Protein AF-A0A356KL05-F1 (afdb_monomer_lite)

Structure (mmCIF, N/CA/C/O backbone):
data_AF-A0A356KL05-F1
#
_entry.id   AF-A0A356KL05-F1
#
loop_
_atom_site.group_PDB
_atom_site.id
_atom_site.type_symbol
_atom_site.label_atom_id
_atom_site.label_alt_id
_atom_site.label_comp_id
_atom_site.label_asym_id
_atom_site.label_entity_id
_atom_site.label_seq_id
_atom_site.pdbx_PDB_ins_code
_atom_site.Cartn_x
_atom_site.Cartn_y
_atom_site.Cartn_z
_atom_site.occupancy
_atom_site.B_iso_or_equiv
_atom_site.auth_seq_id
_atom_site.auth_comp_id
_atom_site.auth_asym_id
_atom_site.auth_atom_id
_atom_site.pdbx_PDB_model_num
ATOM 1 N N . MET A 1 1 ? -22.036 -10.180 14.453 1.00 82.69 1 MET A N 1
ATOM 2 C CA . MET A 1 1 ? -21.126 -9.177 15.052 1.00 82.69 1 MET A CA 1
ATOM 3 C C . MET A 1 1 ? -20.437 -9.805 16.244 1.00 82.69 1 MET A C 1
ATOM 5 O O . MET A 1 1 ? -21.040 -10.684 16.844 1.00 82.69 1 MET A O 1
ATOM 9 N N . LYS A 1 2 ? -19.201 -9.397 16.552 1.00 92.25 2 LYS A N 1
ATOM 10 C CA . LYS A 1 2 ? -18.546 -9.792 17.805 1.00 92.25 2 LYS A CA 1
ATOM 11 C C . LYS A 1 2 ? -19.096 -8.950 18.954 1.00 92.25 2 LYS A C 1
ATOM 13 O O . LYS A 1 2 ? -19.312 -7.757 18.766 1.00 92.25 2 LYS A O 1
ATOM 18 N N . THR A 1 3 ? -19.280 -9.571 20.105 1.00 97.69 3 THR A N 1
ATOM 19 C CA . THR A 1 3 ? -19.631 -8.925 21.373 1.00 97.69 3 THR A CA 1
ATOM 20 C C . THR A 1 3 ? -18.423 -8.220 21.989 1.00 97.69 3 THR A C 1
ATOM 22 O O . THR A 1 3 ? -17.271 -8.531 21.672 1.00 97.69 3 THR A O 1
ATOM 25 N N . PHE A 1 4 ? -18.660 -7.307 22.926 1.00 97.94 4 PHE A N 1
ATOM 26 C CA . PHE A 1 4 ? -17.621 -6.601 23.666 1.00 97.94 4 PHE A CA 1
ATOM 27 C C . PHE A 1 4 ? -16.680 -7.574 24.384 1.00 97.94 4 PHE A C 1
ATOM 29 O O . PHE A 1 4 ? -15.463 -7.423 24.314 1.00 97.94 4 PHE A O 1
ATOM 36 N N . ALA A 1 5 ? -17.223 -8.629 25.001 1.00 98.00 5 ALA A N 1
ATOM 37 C CA . ALA A 1 5 ? -16.426 -9.657 25.666 1.00 98.00 5 ALA A CA 1
ATOM 38 C C . ALA A 1 5 ? -15.497 -10.397 24.684 1.00 98.00 5 ALA A C 1
ATOM 40 O O . ALA A 1 5 ? -14.313 -10.580 24.971 1.00 98.00 5 ALA A O 1
ATOM 41 N N . GLU A 1 6 ? -15.996 -10.765 23.499 1.00 98.06 6 GLU A N 1
ATOM 42 C CA . GLU A 1 6 ? -15.180 -11.387 22.448 1.00 98.06 6 GLU A CA 1
ATOM 43 C C . GLU A 1 6 ? -14.108 -10.432 21.904 1.00 98.06 6 GLU A C 1
ATOM 45 O O . GLU A 1 6 ? -13.000 -10.865 21.577 1.00 98.06 6 GLU A O 1
ATOM 50 N N . LEU A 1 7 ? -14.412 -9.134 21.809 1.00 97.38 7 LEU A N 1
ATOM 51 C CA . LEU A 1 7 ? -13.459 -8.103 21.396 1.00 97.38 7 LEU A CA 1
ATOM 52 C C . LEU A 1 7 ? -12.356 -7.896 22.445 1.00 97.38 7 LEU A C 1
ATOM 54 O O . LEU A 1 7 ? -11.179 -7.860 22.079 1.00 97.38 7 LEU A O 1
ATOM 58 N N . CYS A 1 8 ? -12.703 -7.838 23.733 1.00 97.06 8 CYS A N 1
ATOM 59 C CA . CYS A 1 8 ? -11.745 -7.812 24.841 1.00 97.06 8 CYS A CA 1
ATOM 60 C C . CYS A 1 8 ? -10.828 -9.037 24.808 1.00 97.06 8 CYS A C 1
ATOM 62 O O . CYS A 1 8 ? -9.606 -8.889 24.825 1.00 97.06 8 CYS A O 1
ATOM 64 N N . ALA A 1 9 ? -11.403 -10.238 24.682 1.00 97.38 9 ALA A N 1
ATOM 65 C CA . ALA A 1 9 ? -10.641 -11.481 24.608 1.00 97.38 9 ALA A CA 1
ATOM 66 C C . ALA A 1 9 ? -9.687 -11.493 23.401 1.00 97.38 9 ALA A C 1
ATOM 68 O O . ALA A 1 9 ? -8.512 -11.827 23.540 1.00 97.38 9 ALA A O 1
ATOM 69 N N . ALA A 1 10 ? -10.155 -11.058 22.226 1.00 95.62 10 ALA A N 1
ATOM 70 C CA . ALA A 1 10 ? -9.316 -10.955 21.034 1.00 95.62 10 ALA A CA 1
ATOM 71 C C . ALA A 1 10 ? -8.178 -9.931 21.199 1.00 95.62 10 ALA A C 1
ATOM 73 O O . ALA A 1 10 ? -7.062 -10.191 20.759 1.00 95.62 10 ALA A O 1
ATOM 74 N N . SER A 1 11 ? -8.444 -8.789 21.843 1.00 94.81 11 SER A N 1
ATOM 75 C CA . SER A 1 11 ? -7.442 -7.757 22.147 1.00 94.81 11 SER A CA 1
ATOM 76 C C . SER A 1 11 ? -6.396 -8.235 23.162 1.00 94.81 11 SER A C 1
ATOM 78 O O . SER A 1 11 ? -5.214 -7.908 23.040 1.00 94.81 11 SER A O 1
ATOM 80 N N . ALA A 1 12 ? -6.811 -9.017 24.160 1.00 94.44 12 ALA A N 1
ATOM 81 C CA . ALA A 1 12 ? -5.924 -9.609 25.158 1.00 94.44 12 ALA A CA 1
ATOM 82 C C . ALA A 1 12 ? -5.058 -10.743 24.583 1.00 94.44 12 ALA A C 1
ATOM 84 O O . ALA A 1 12 ? -3.919 -10.911 25.002 1.00 94.44 12 ALA A O 1
ATOM 85 N N . ALA A 1 13 ? -5.567 -11.479 23.591 1.00 95.00 13 ALA A N 1
ATOM 86 C CA . ALA A 1 13 ? -4.866 -12.593 22.949 1.00 95.00 13 ALA A CA 1
ATOM 87 C C . ALA A 1 13 ? -3.830 -12.172 21.886 1.00 95.00 13 ALA A C 1
ATOM 89 O O . ALA A 1 13 ? -3.232 -13.031 21.232 1.00 95.00 13 ALA A O 1
ATOM 90 N N . LEU A 1 14 ? -3.625 -10.870 21.658 1.00 92.50 14 LEU A N 1
ATOM 91 C CA . LEU A 1 14 ? -2.629 -10.404 20.696 1.00 92.50 14 LEU A CA 1
ATOM 92 C C . LEU A 1 14 ? -1.210 -10.763 21.173 1.00 92.50 14 LEU A C 1
ATOM 94 O O . LEU A 1 14 ? -0.882 -10.534 22.333 1.00 92.50 14 LEU A O 1
ATOM 98 N N . PRO A 1 15 ? -0.334 -11.277 20.288 1.00 91.19 15 PRO A N 1
ATOM 99 C CA . PRO A 1 15 ? 0.968 -11.832 20.677 1.00 91.19 15 PRO A CA 1
ATOM 100 C C . PRO A 1 15 ? 2.034 -10.762 20.973 1.00 91.19 15 PRO A C 1
ATOM 102 O O . PRO A 1 15 ? 3.226 -11.052 20.972 1.00 91.19 15 PRO A O 1
ATOM 105 N N . TYR A 1 16 ? 1.623 -9.514 21.188 1.00 90.19 16 TYR A N 1
ATOM 106 C CA . TYR A 1 16 ? 2.505 -8.375 21.398 1.00 90.19 16 TYR A CA 1
ATOM 107 C C . TYR A 1 16 ? 1.929 -7.421 22.440 1.00 90.19 16 TYR A C 1
ATOM 109 O O . TYR A 1 16 ? 0.715 -7.258 22.570 1.00 90.19 16 TYR A O 1
ATOM 117 N N . ALA A 1 17 ? 2.826 -6.749 23.157 1.00 87.44 17 ALA A N 1
ATOM 118 C CA . ALA A 1 17 ? 2.455 -5.726 24.120 1.00 87.44 17 ALA A CA 1
ATOM 119 C C . ALA A 1 17 ? 2.016 -4.437 23.415 1.00 87.44 17 ALA A C 1
ATOM 121 O O . ALA A 1 17 ? 2.587 -4.029 22.400 1.00 87.44 17 ALA A O 1
ATOM 122 N N . PHE A 1 18 ? 1.017 -3.774 23.989 1.00 88.69 18 PHE A N 1
ATOM 123 C CA . PHE A 1 18 ? 0.611 -2.444 23.561 1.00 88.69 18 PHE A CA 1
ATOM 124 C C . PHE A 1 18 ? 1.507 -1.392 24.224 1.00 88.69 18 PHE A C 1
ATOM 126 O O . PHE A 1 18 ? 1.899 -1.566 25.376 1.00 88.69 18 PHE A O 1
ATOM 133 N N . PRO A 1 19 ? 1.821 -0.282 23.535 1.00 85.44 19 PRO A N 1
ATOM 134 C CA . PRO A 1 19 ? 2.651 0.780 24.105 1.00 85.44 19 PRO A CA 1
ATOM 135 C C . PRO A 1 19 ? 1.934 1.597 25.194 1.00 85.44 19 PRO A C 1
ATOM 137 O O . PRO A 1 19 ? 2.580 2.339 25.927 1.00 85.44 19 PRO A O 1
ATOM 140 N N . THR A 1 20 ? 0.606 1.502 25.278 1.00 88.75 20 THR A N 1
ATOM 141 C CA . THR A 1 20 ? -0.238 2.190 26.262 1.00 88.75 20 THR A CA 1
ATOM 142 C C . THR A 1 20 ? -1.508 1.383 26.509 1.00 88.75 20 THR A C 1
ATOM 144 O O . THR A 1 20 ? -1.962 0.638 25.636 1.00 88.75 20 THR A O 1
ATOM 147 N N . GLU A 1 21 ? -2.109 1.584 27.677 1.00 88.69 21 GLU A N 1
ATOM 148 C CA . GLU A 1 21 ? -3.403 1.010 28.032 1.00 88.69 21 GLU A CA 1
ATOM 149 C C . GLU A 1 21 ? -4.566 1.972 27.756 1.00 88.69 21 GLU A C 1
ATOM 151 O O . GLU A 1 21 ? -5.696 1.537 27.601 1.00 88.69 21 GLU A O 1
ATOM 156 N N . ALA A 1 22 ? -4.316 3.275 27.585 1.00 84.50 22 ALA A N 1
ATOM 157 C CA . ALA A 1 22 ? -5.357 4.311 27.624 1.00 84.50 22 ALA A CA 1
ATOM 158 C C . ALA A 1 22 ? -6.511 4.151 26.611 1.00 84.50 22 ALA A C 1
ATOM 160 O O . ALA A 1 22 ? -7.586 4.708 26.834 1.00 84.50 22 ALA A O 1
ATOM 161 N N . ASN A 1 23 ? -6.293 3.420 25.513 1.00 83.94 23 ASN A N 1
ATOM 162 C CA . ASN A 1 23 ? -7.297 3.148 24.480 1.00 83.94 23 ASN A CA 1
ATOM 163 C C . ASN A 1 23 ? -7.544 1.643 24.259 1.00 83.94 23 ASN A C 1
ATOM 165 O O . ASN A 1 23 ? -7.920 1.213 23.169 1.00 83.94 23 ASN A O 1
ATOM 169 N N . ARG A 1 24 ? -7.267 0.810 25.268 1.00 92.00 24 ARG A N 1
ATOM 170 C CA . ARG A 1 24 ? -7.594 -0.619 25.227 1.00 92.00 24 ARG A CA 1
ATOM 171 C C . ARG A 1 24 ? -9.103 -0.806 25.328 1.00 92.00 24 ARG A C 1
ATOM 173 O O . ARG A 1 24 ? -9.768 -0.125 26.106 1.00 92.00 24 ARG A O 1
ATOM 180 N N . ILE A 1 25 ? -9.620 -1.777 24.574 1.00 93.88 25 ILE A N 1
ATOM 181 C CA . ILE A 1 25 ? -11.058 -2.069 24.494 1.00 93.88 25 ILE A CA 1
ATOM 182 C C . ILE A 1 25 ? -11.653 -2.347 25.883 1.00 93.88 25 ILE A C 1
ATOM 184 O O . ILE A 1 25 ? -12.728 -1.847 26.197 1.00 93.88 25 ILE A O 1
ATOM 188 N N . GLU A 1 26 ? -10.928 -3.065 26.742 1.00 94.81 26 GLU A N 1
ATOM 189 C CA . GLU A 1 26 ? -11.378 -3.425 28.094 1.00 94.81 26 GLU A CA 1
ATOM 190 C C . GLU A 1 26 ? -11.676 -2.221 29.002 1.00 94.81 26 GLU A C 1
ATOM 192 O O . GLU A 1 26 ? -12.531 -2.313 29.880 1.00 94.81 26 GLU A O 1
ATOM 197 N N . HIS A 1 27 ? -11.057 -1.062 28.755 1.00 92.25 27 HIS A N 1
ATOM 198 C CA . HIS A 1 27 ? -11.315 0.166 29.516 1.00 92.25 27 HIS A CA 1
ATOM 199 C C . HIS A 1 27 ? -12.485 0.994 28.967 1.00 92.25 27 HIS A C 1
ATOM 201 O O . HIS A 1 27 ? -12.734 2.102 29.439 1.00 92.25 27 HIS A O 1
ATOM 207 N N . LEU A 1 28 ? -13.207 0.472 27.974 1.00 91.31 28 LEU A N 1
ATOM 208 C CA . LEU A 1 28 ? -14.374 1.106 27.361 1.00 91.31 28 LEU A CA 1
ATOM 209 C C . LEU A 1 28 ? -15.673 0.352 27.687 1.00 91.31 28 LEU A C 1
ATOM 211 O O . LEU A 1 28 ? -16.636 0.433 26.930 1.00 91.31 28 LEU A O 1
ATOM 215 N N . ALA A 1 29 ? -15.717 -0.363 28.816 1.00 94.00 29 ALA A N 1
ATOM 216 C CA . ALA A 1 29 ? -16.873 -1.166 29.229 1.00 94.00 29 ALA A CA 1
ATOM 217 C C . ALA A 1 29 ? -18.175 -0.351 29.338 1.00 94.00 29 ALA A C 1
ATOM 219 O O . ALA A 1 29 ? -19.234 -0.823 28.934 1.00 94.00 29 ALA A O 1
ATOM 220 N N . GLU A 1 30 ? -18.095 0.903 29.791 1.00 94.00 30 GLU A N 1
ATOM 221 C CA . GLU A 1 30 ? -19.244 1.824 29.849 1.00 94.00 30 GLU A CA 1
ATOM 222 C C . GLU A 1 30 ? -19.817 2.170 28.462 1.00 94.00 30 GLU A C 1
ATOM 224 O O . GLU A 1 30 ? -20.932 2.673 28.357 1.00 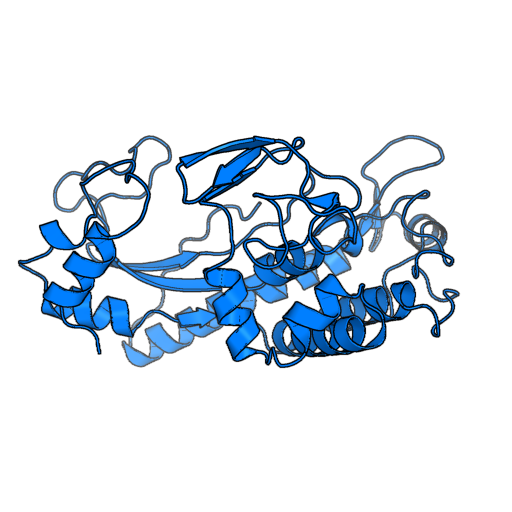94.00 30 GLU A O 1
ATOM 229 N N . ARG A 1 31 ? -19.064 1.891 27.391 1.00 93.62 31 ARG A N 1
ATOM 230 C CA . ARG A 1 31 ? -19.421 2.133 25.987 1.00 93.62 31 ARG A CA 1
ATOM 231 C C . ARG A 1 31 ? -19.444 0.841 25.169 1.00 93.62 31 ARG A C 1
ATOM 233 O O . ARG A 1 31 ? -19.211 0.870 23.964 1.00 93.62 31 ARG A O 1
ATOM 240 N N . ALA A 1 32 ? -19.705 -0.299 25.810 1.00 96.00 32 ALA A N 1
ATOM 241 C CA . ALA A 1 32 ? -19.623 -1.616 25.179 1.00 96.00 32 ALA A CA 1
ATOM 242 C C . ALA A 1 32 ? -20.406 -1.716 23.854 1.00 96.00 32 ALA A C 1
ATOM 244 O O . ALA A 1 32 ? -19.864 -2.198 22.862 1.00 96.00 32 ALA A O 1
ATOM 245 N N . SER A 1 33 ? -21.637 -1.197 23.805 1.00 96.56 33 SER A N 1
ATOM 246 C CA . SER A 1 33 ? -22.461 -1.210 22.588 1.00 96.56 33 SER A CA 1
ATOM 247 C C . SER A 1 33 ? -21.876 -0.354 21.459 1.00 96.56 33 SER A C 1
ATOM 249 O O . SER A 1 33 ? -21.866 -0.788 20.308 1.00 96.56 33 SER A O 1
ATOM 251 N N . GLU A 1 34 ? -21.341 0.832 21.768 1.00 96.12 34 GLU A N 1
ATOM 252 C CA . GLU A 1 34 ? -20.656 1.685 20.785 1.00 96.12 34 GLU A CA 1
ATOM 253 C C . GLU A 1 34 ? -19.394 0.998 20.253 1.00 96.12 34 GLU A C 1
ATOM 255 O O . GLU A 1 34 ? -19.141 1.017 19.053 1.00 96.12 34 GLU A O 1
ATOM 260 N N . VAL A 1 35 ? -18.631 0.322 21.117 1.00 96.31 35 VAL A N 1
ATOM 261 C CA . VAL A 1 35 ? -17.441 -0.442 20.714 1.00 96.31 35 VAL A CA 1
ATOM 262 C C . VAL A 1 35 ? -17.799 -1.586 19.764 1.00 96.31 35 VAL A C 1
ATOM 264 O O . VAL A 1 35 ? -17.109 -1.787 18.764 1.00 96.31 35 VAL A O 1
ATOM 267 N N . GLU A 1 36 ? -18.869 -2.330 20.044 1.00 97.31 36 GLU A N 1
ATOM 268 C CA . GLU A 1 36 ? -19.354 -3.396 19.161 1.00 97.31 36 GLU A CA 1
ATOM 269 C C . GLU A 1 36 ? -19.747 -2.842 17.785 1.00 97.31 36 GLU A C 1
ATOM 271 O O . GLU A 1 36 ? -19.335 -3.385 16.756 1.00 97.31 36 GLU A O 1
ATOM 276 N N . GLN A 1 37 ? -20.485 -1.728 17.757 1.00 95.94 37 GLN A N 1
ATOM 277 C CA . GLN A 1 37 ? -20.868 -1.035 16.524 1.00 95.94 37 GLN A CA 1
ATOM 278 C C . GLN A 1 37 ? -19.645 -0.517 15.760 1.00 95.94 37 GLN A C 1
ATOM 280 O O . GLN A 1 37 ? -19.534 -0.731 14.554 1.00 95.94 37 GLN A O 1
ATOM 285 N N . HIS A 1 38 ? -18.690 0.103 16.455 1.00 95.81 38 HIS A N 1
ATOM 286 C CA . HIS A 1 38 ? -17.444 0.583 15.867 1.00 95.81 38 HIS A CA 1
ATOM 287 C C . HIS A 1 38 ? -16.645 -0.554 15.230 1.00 95.81 38 HIS A C 1
ATOM 289 O O . HIS A 1 38 ? -16.205 -0.429 14.088 1.00 95.81 38 HIS A O 1
ATOM 295 N N . ALA A 1 39 ? -16.506 -1.683 15.929 1.00 96.12 39 ALA A N 1
ATOM 296 C CA . ALA A 1 39 ? -15.819 -2.860 15.412 1.00 96.12 39 ALA A CA 1
ATOM 297 C C . ALA A 1 39 ? -16.517 -3.445 14.172 1.00 96.12 39 ALA A C 1
ATOM 299 O O . ALA A 1 39 ? -15.845 -3.916 13.256 1.00 96.12 39 ALA A O 1
ATOM 300 N N . ALA A 1 40 ? -17.851 -3.403 14.124 1.00 96.00 40 ALA A N 1
ATOM 301 C CA . ALA A 1 40 ? -18.630 -3.827 12.962 1.00 96.00 40 ALA A CA 1
ATOM 302 C C . ALA A 1 40 ? -18.533 -2.855 11.777 1.00 96.00 40 ALA A C 1
ATOM 304 O O . ALA A 1 40 ? -18.634 -3.286 10.631 1.00 96.00 40 ALA A O 1
ATOM 305 N N . GLY A 1 41 ? -18.323 -1.566 12.053 1.00 95.38 41 GLY A N 1
ATOM 306 C CA . GLY A 1 41 ? -18.206 -0.500 11.058 1.00 95.38 41 GLY A CA 1
ATOM 307 C C . GLY A 1 41 ? -16.810 -0.329 10.449 1.00 95.38 41 GLY A C 1
ATOM 308 O O . GLY A 1 41 ? -16.616 0.587 9.646 1.00 95.38 41 GLY A O 1
ATOM 309 N N . VAL A 1 42 ? -15.838 -1.171 10.824 1.00 96.56 42 VAL A N 1
ATOM 310 C CA . VAL A 1 42 ? -14.497 -1.169 10.223 1.00 96.56 42 VAL A CA 1
ATOM 311 C C . VAL A 1 42 ? -14.583 -1.590 8.759 1.00 96.56 42 VAL A C 1
ATOM 313 O O . VAL A 1 42 ? -15.085 -2.669 8.446 1.00 96.56 42 VAL A O 1
ATOM 316 N N . ALA A 1 43 ? -14.035 -0.769 7.865 1.00 96.19 43 ALA A N 1
ATOM 317 C CA . ALA A 1 43 ? -14.122 -0.988 6.426 1.00 96.19 43 ALA A CA 1
ATOM 318 C C . ALA A 1 43 ? -12.752 -0.820 5.744 1.00 96.19 43 ALA A C 1
ATOM 320 O O . ALA A 1 43 ? -12.124 0.233 5.881 1.00 96.19 43 ALA A O 1
ATOM 321 N N . PRO A 1 44 ? -12.268 -1.824 4.989 1.00 97.44 44 PRO A N 1
ATOM 322 C CA . PRO A 1 44 ? -11.181 -1.624 4.040 1.00 97.44 44 PRO A CA 1
ATOM 323 C C . PRO A 1 44 ? -11.637 -0.692 2.912 1.00 97.44 44 PRO A C 1
ATOM 325 O O . PRO A 1 44 ? -12.713 -0.875 2.346 1.00 97.44 44 PRO A O 1
ATOM 328 N N . LEU A 1 45 ? -10.801 0.283 2.571 1.00 98.00 45 LEU A N 1
ATOM 329 C CA . LEU A 1 45 ? -11.037 1.255 1.511 1.00 98.00 45 LEU A CA 1
ATOM 330 C C . LEU A 1 45 ? -10.047 1.003 0.381 1.00 98.00 45 LEU A C 1
ATOM 332 O O . LEU A 1 45 ? -8.835 1.061 0.586 1.00 98.00 45 LEU A O 1
ATOM 336 N N . LEU A 1 46 ? -10.552 0.721 -0.814 1.00 97.94 46 LEU A N 1
ATOM 337 C CA . LEU A 1 46 ? -9.721 0.389 -1.963 1.00 97.94 46 LEU A CA 1
ATOM 338 C C . LEU A 1 46 ? -10.319 0.995 -3.229 1.00 97.94 46 LEU A C 1
ATOM 340 O O . LEU A 1 46 ? -11.502 0.820 -3.516 1.00 97.94 46 LEU A O 1
ATOM 344 N N . HIS A 1 47 ? -9.497 1.700 -4.001 1.00 98.50 47 HIS A N 1
ATOM 345 C CA . HIS A 1 47 ? -9.926 2.249 -5.281 1.00 98.50 47 HIS A CA 1
ATOM 346 C C . HIS A 1 47 ? -10.145 1.129 -6.312 1.00 98.50 47 HIS A C 1
ATOM 348 O O . HIS A 1 47 ? -9.360 0.183 -6.378 1.00 98.50 47 HIS A O 1
ATOM 354 N N . ALA A 1 48 ? -11.153 1.255 -7.180 1.00 98.19 48 ALA A N 1
ATOM 355 C CA . ALA A 1 48 ? -11.492 0.223 -8.169 1.00 98.19 48 ALA A CA 1
ATOM 356 C C . ALA A 1 48 ? -10.319 -0.131 -9.107 1.00 98.19 48 ALA A C 1
ATOM 358 O O . ALA A 1 48 ? -10.077 -1.297 -9.401 1.00 98.19 48 ALA A O 1
ATOM 359 N N . ARG A 1 49 ? -9.523 0.864 -9.525 1.00 98.56 49 ARG A N 1
ATOM 360 C CA . ARG A 1 49 ? -8.290 0.613 -10.301 1.00 98.56 49 ARG A CA 1
ATOM 361 C C . ARG A 1 49 ? -7.212 -0.124 -9.504 1.00 98.56 49 ARG A C 1
ATOM 363 O O . ARG A 1 49 ? -6.446 -0.869 -10.099 1.00 98.56 49 ARG A O 1
ATOM 370 N N . SER A 1 50 ? -7.148 0.079 -8.187 1.00 98.56 50 SER A N 1
ATOM 371 C CA . SER A 1 50 ? -6.230 -0.668 -7.321 1.00 98.56 50 SER A CA 1
ATOM 372 C C . SER A 1 50 ? -6.687 -2.118 -7.177 1.00 98.56 50 SER A C 1
ATOM 374 O O . SER A 1 50 ? -5.852 -3.010 -7.221 1.00 98.56 50 SER A O 1
ATOM 376 N N . ALA A 1 51 ? -7.998 -2.366 -7.073 1.00 98.56 51 ALA A N 1
ATOM 377 C CA . ALA A 1 51 ? -8.558 -3.718 -7.087 1.00 98.56 51 ALA A CA 1
ATOM 378 C C . ALA A 1 51 ? -8.197 -4.468 -8.381 1.00 98.56 51 ALA A C 1
ATOM 380 O O . ALA A 1 51 ? -7.593 -5.533 -8.308 1.00 98.56 51 ALA A O 1
ATOM 381 N N . ALA A 1 52 ? -8.446 -3.853 -9.542 1.00 98.62 52 ALA A N 1
ATOM 382 C CA . ALA A 1 52 ? -8.085 -4.432 -10.838 1.00 98.62 52 ALA A CA 1
ATOM 383 C C . ALA A 1 52 ? -6.570 -4.676 -10.978 1.00 98.62 52 ALA A C 1
ATOM 385 O O . ALA A 1 52 ? -6.148 -5.703 -11.501 1.00 98.62 52 ALA A O 1
ATOM 386 N N . LEU A 1 53 ? -5.738 -3.754 -10.474 1.00 98.75 53 LEU A N 1
ATOM 387 C CA . LEU A 1 53 ? -4.286 -3.937 -10.424 1.00 98.75 53 LEU A CA 1
ATOM 388 C C . LEU A 1 53 ? -3.892 -5.162 -9.592 1.00 98.75 53 LEU A C 1
ATOM 390 O O . LEU A 1 53 ? -3.036 -5.930 -10.015 1.00 98.75 53 LEU A O 1
ATOM 394 N N . ILE A 1 54 ? -4.479 -5.327 -8.406 1.00 98.69 54 ILE A N 1
ATOM 395 C CA . ILE A 1 54 ? -4.179 -6.455 -7.517 1.00 98.69 54 ILE A CA 1
ATOM 396 C C . ILE A 1 54 ? -4.536 -7.772 -8.204 1.00 98.69 54 ILE A C 1
ATOM 398 O O . ILE A 1 54 ? -3.711 -8.680 -8.218 1.00 98.69 54 ILE A O 1
ATOM 402 N N . GLU A 1 55 ? -5.725 -7.867 -8.797 1.00 98.56 55 GLU A N 1
ATOM 403 C CA . GLU A 1 55 ? -6.168 -9.062 -9.523 1.00 98.56 55 GLU A CA 1
ATOM 404 C C . GLU A 1 55 ? -5.206 -9.410 -10.663 1.00 98.56 55 GLU A C 1
ATOM 406 O O . GLU A 1 55 ? -4.710 -10.535 -10.726 1.00 98.56 55 GLU A O 1
ATOM 411 N N . GLU A 1 56 ? -4.840 -8.423 -11.483 1.00 98.19 56 GLU A N 1
ATOM 412 C CA . GLU A 1 56 ? -3.903 -8.623 -12.587 1.00 98.19 56 GLU A CA 1
ATOM 413 C C . GLU A 1 56 ? -2.501 -9.042 -12.103 1.00 98.19 56 GLU A C 1
ATOM 415 O O . GLU A 1 56 ? -1.865 -9.920 -12.692 1.00 98.19 56 GLU A O 1
ATOM 420 N N . VAL A 1 57 ? -1.999 -8.449 -11.014 1.00 98.12 57 VAL A N 1
ATOM 421 C CA . VAL A 1 57 ? -0.706 -8.849 -10.439 1.00 98.12 57 VAL A CA 1
ATOM 422 C C . VAL A 1 57 ? -0.772 -10.274 -9.897 1.00 98.12 57 VAL A C 1
ATOM 424 O O . VAL A 1 57 ? 0.172 -11.035 -10.102 1.00 98.12 57 VAL A O 1
ATOM 427 N N . LEU A 1 58 ? -1.865 -10.667 -9.241 1.00 98.19 58 LEU A N 1
ATOM 428 C CA . LEU A 1 58 ? -2.039 -12.032 -8.743 1.00 98.19 58 LEU A CA 1
ATOM 429 C C . LEU A 1 58 ? -2.055 -13.046 -9.888 1.00 98.19 58 LEU A C 1
ATOM 431 O O . LEU A 1 58 ? -1.361 -14.058 -9.805 1.00 98.19 58 LEU A O 1
ATOM 435 N N . GLU A 1 59 ? -2.772 -12.765 -10.974 1.00 97.69 59 GLU A N 1
ATOM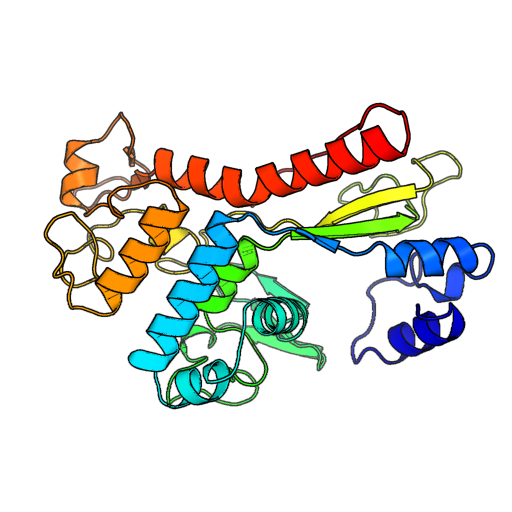 436 C CA . GLU A 1 59 ? -2.762 -13.594 -12.186 1.00 97.69 59 GLU A CA 1
ATOM 437 C C . GLU A 1 59 ? -1.356 -13.719 -12.776 1.00 97.69 59 GLU A C 1
ATOM 439 O O . GLU A 1 59 ? -0.853 -14.830 -12.961 1.00 97.69 59 GLU A O 1
ATOM 444 N N . LEU A 1 60 ? -0.664 -12.592 -12.969 1.00 97.69 60 LEU A N 1
ATOM 445 C CA . LEU A 1 60 ? 0.708 -12.591 -13.470 1.00 97.69 60 LEU A CA 1
ATOM 446 C C . LEU A 1 60 ? 1.641 -13.417 -12.574 1.00 97.69 60 LEU A C 1
ATOM 448 O O . LEU A 1 60 ? 2.501 -14.149 -13.070 1.00 97.69 60 LEU A O 1
ATOM 452 N N . LYS A 1 61 ? 1.486 -13.321 -11.251 1.00 97.31 61 LYS A N 1
ATOM 453 C CA . LYS A 1 61 ? 2.294 -14.076 -10.287 1.00 97.31 61 LYS A CA 1
ATOM 454 C C . LYS A 1 61 ? 1.960 -15.566 -10.255 1.00 97.31 61 LYS A C 1
ATOM 456 O O . LYS A 1 61 ? 2.875 -16.366 -10.072 1.00 97.31 61 LYS A O 1
ATOM 461 N N . ARG A 1 62 ? 0.709 -15.965 -10.497 1.00 97.50 62 ARG A N 1
ATOM 462 C CA . ARG A 1 62 ? 0.345 -17.381 -10.694 1.00 97.50 62 ARG A CA 1
ATOM 463 C C . ARG A 1 62 ? 0.986 -17.970 -11.948 1.00 97.50 62 ARG A C 1
ATOM 465 O O . ARG A 1 62 ? 1.383 -19.129 -11.941 1.00 97.50 62 ARG A O 1
ATOM 472 N N . GLU A 1 63 ? 1.102 -17.181 -13.010 1.00 97.06 63 GLU A N 1
ATOM 473 C CA . GLU A 1 63 ? 1.690 -17.628 -14.276 1.00 97.06 63 GLU A CA 1
ATOM 474 C C . GLU A 1 63 ? 3.221 -17.651 -14.241 1.00 97.06 63 GLU A C 1
ATOM 476 O O . GLU A 1 63 ? 3.852 -18.605 -14.694 1.00 97.06 63 GLU A O 1
ATOM 481 N N . THR A 1 64 ? 3.829 -16.585 -13.718 1.00 96.38 64 THR A N 1
ATOM 482 C CA . THR A 1 64 ? 5.255 -16.287 -13.933 1.00 96.38 64 THR A CA 1
ATOM 483 C C . THR A 1 64 ? 6.075 -16.198 -12.651 1.00 96.38 64 THR A C 1
ATOM 485 O O . THR A 1 64 ? 7.300 -16.123 -12.719 1.00 96.38 64 THR A O 1
ATOM 488 N N . GLY A 1 65 ? 5.423 -16.221 -11.486 1.00 95.94 65 GLY A N 1
ATOM 489 C CA . GLY A 1 65 ? 6.090 -16.116 -10.194 1.00 95.94 65 GLY A CA 1
ATOM 490 C C . GLY A 1 65 ? 6.961 -17.324 -9.854 1.00 95.94 65 GLY A C 1
ATOM 491 O O . GLY A 1 65 ? 6.973 -18.358 -10.538 1.00 95.94 65 GLY A O 1
ATOM 492 N N . THR A 1 66 ? 7.687 -17.215 -8.751 1.00 97.12 66 THR A N 1
ATOM 493 C CA . THR A 1 66 ? 8.449 -18.337 -8.188 1.00 97.12 66 THR A CA 1
ATOM 494 C C . THR A 1 66 ? 7.506 -19.468 -7.739 1.00 97.12 66 THR A C 1
ATOM 496 O O . THR A 1 66 ? 6.300 -19.252 -7.584 1.00 97.12 66 THR A O 1
ATOM 499 N N . PRO A 1 67 ? 8.010 -20.693 -7.495 1.00 97.38 67 PRO A N 1
ATOM 500 C CA . PRO A 1 67 ? 7.193 -21.751 -6.898 1.00 97.38 67 PRO A CA 1
ATOM 501 C C . PRO A 1 67 ? 6.557 -21.346 -5.556 1.00 97.38 67 PRO A C 1
ATOM 503 O O . PRO A 1 67 ? 5.428 -21.742 -5.273 1.00 97.38 67 PRO A O 1
ATOM 506 N N . VAL A 1 68 ? 7.251 -20.520 -4.763 1.00 97.19 68 VAL A N 1
ATOM 507 C CA . VAL A 1 68 ? 6.755 -19.979 -3.487 1.00 97.19 68 VAL A CA 1
ATOM 508 C C . VAL A 1 68 ? 5.573 -19.038 -3.722 1.00 97.19 68 VAL A C 1
ATOM 510 O O . VAL A 1 68 ? 4.509 -19.222 -3.131 1.00 97.19 68 VAL A O 1
ATOM 513 N N . GLU A 1 69 ? 5.734 -18.061 -4.619 1.00 97.56 69 GLU A N 1
ATOM 514 C CA . GLU A 1 69 ? 4.673 -17.117 -4.987 1.00 97.56 69 GLU A CA 1
ATOM 515 C C . GLU A 1 69 ? 3.445 -17.855 -5.523 1.00 97.56 69 GLU A C 1
ATOM 517 O O . GLU A 1 69 ? 2.335 -17.652 -5.033 1.00 97.56 69 GLU A O 1
ATOM 522 N N . ARG A 1 70 ? 3.639 -18.779 -6.470 1.00 97.75 70 ARG A N 1
ATOM 523 C CA . ARG A 1 70 ? 2.548 -19.583 -7.036 1.00 97.75 70 ARG A CA 1
ATOM 524 C C . ARG A 1 70 ? 1.800 -20.379 -5.973 1.00 97.75 70 ARG A C 1
ATOM 526 O O . ARG A 1 70 ? 0.575 -20.420 -6.016 1.00 97.75 70 ARG A O 1
ATOM 533 N N . GLY A 1 71 ? 2.513 -20.963 -5.009 1.00 96.19 71 GLY A N 1
ATOM 534 C CA . GLY A 1 71 ? 1.902 -21.695 -3.900 1.00 96.19 71 GLY A CA 1
ATOM 535 C C . GLY A 1 71 ? 1.008 -20.818 -3.019 1.00 96.19 71 GLY A C 1
ATOM 536 O O . GLY A 1 71 ? -0.084 -21.237 -2.647 1.00 96.19 71 GLY A O 1
ATOM 537 N N . VAL A 1 72 ? 1.435 -19.587 -2.716 1.00 96.00 72 VAL A N 1
ATOM 538 C CA . VAL A 1 72 ? 0.646 -18.644 -1.902 1.00 96.00 72 VAL A CA 1
ATOM 539 C C . VAL A 1 72 ? -0.524 -18.049 -2.691 1.00 96.00 72 VAL A C 1
ATOM 541 O O . VAL A 1 72 ? -1.595 -17.829 -2.124 1.00 96.00 72 VAL A O 1
ATOM 544 N N . TYR A 1 73 ? -0.341 -17.780 -3.985 1.00 96.94 73 TYR A N 1
ATOM 545 C CA . TYR A 1 73 ? -1.318 -17.050 -4.794 1.00 96.94 73 TYR A CA 1
ATOM 546 C C . TYR A 1 73 ? -2.331 -17.928 -5.529 1.00 96.94 73 TYR A C 1
ATOM 548 O O . TYR A 1 73 ? -3.322 -17.378 -6.010 1.00 96.94 73 TYR A O 1
ATOM 556 N N . ALA A 1 74 ? -2.123 -19.249 -5.604 1.00 95.38 74 ALA A N 1
ATOM 557 C CA . ALA A 1 74 ? -2.949 -20.190 -6.371 1.00 95.38 74 ALA A CA 1
ATOM 558 C C . ALA A 1 74 ? -4.458 -19.913 -6.249 1.00 95.38 74 ALA A C 1
ATOM 560 O O . ALA A 1 74 ? -5.104 -19.631 -7.252 1.00 95.38 74 ALA A O 1
ATOM 561 N N . GLU A 1 75 ? -4.969 -19.838 -5.019 1.00 91.44 75 GLU A N 1
ATOM 562 C CA . GLU A 1 75 ? -6.400 -19.652 -4.723 1.00 91.44 75 GLU A CA 1
ATOM 563 C C . GLU A 1 75 ? -6.723 -18.269 -4.125 1.00 91.44 75 GLU A C 1
ATOM 565 O O . GLU A 1 75 ? -7.797 -18.048 -3.566 1.00 91.44 75 GLU A O 1
ATOM 570 N N . LEU A 1 76 ? -5.774 -17.328 -4.165 1.00 95.44 76 LEU A N 1
ATOM 571 C CA . LEU A 1 76 ? -5.924 -16.044 -3.483 1.00 95.44 76 LEU A CA 1
ATOM 572 C C . LEU A 1 76 ? -6.743 -15.055 -4.324 1.00 95.44 76 LEU A C 1
ATOM 574 O O . LEU A 1 76 ? -6.200 -14.392 -5.200 1.00 95.44 76 LEU A O 1
ATOM 578 N N . ASP A 1 77 ? -8.040 -14.931 -4.063 1.00 96.31 77 ASP A N 1
ATOM 579 C CA . ASP A 1 77 ? -8.875 -13.884 -4.667 1.00 96.31 77 ASP A CA 1
ATOM 580 C C . ASP A 1 77 ? -8.625 -12.495 -4.036 1.00 96.31 77 ASP A C 1
ATOM 582 O O . ASP A 1 77 ? -7.859 -12.347 -3.078 1.00 96.31 77 ASP A O 1
ATOM 586 N N . LEU A 1 78 ? -9.280 -11.448 -4.552 1.00 97.88 78 LEU A N 1
ATOM 587 C CA . LEU A 1 78 ? -9.120 -10.080 -4.045 1.00 97.88 78 LEU A CA 1
ATOM 588 C C . LEU A 1 78 ? -9.449 -9.961 -2.545 1.00 97.88 78 LEU A C 1
ATOM 590 O O . LEU A 1 78 ? -8.736 -9.290 -1.798 1.00 97.88 78 LEU A O 1
ATOM 594 N N . ARG A 1 79 ? -10.516 -10.619 -2.070 1.00 97.50 79 ARG A N 1
ATOM 595 C CA . ARG A 1 79 ? -10.923 -10.579 -0.653 1.00 97.50 79 ARG A CA 1
ATOM 596 C C . ARG A 1 79 ? -9.897 -11.283 0.237 1.00 97.50 79 ARG A C 1
ATOM 598 O O . ARG A 1 79 ? -9.567 -10.786 1.323 1.00 97.50 79 ARG A O 1
ATOM 605 N N . GLY A 1 80 ? -9.399 -12.429 -0.211 1.00 97.88 80 GLY A N 1
ATOM 606 C CA . GLY A 1 80 ? -8.326 -13.182 0.417 1.00 97.88 80 GLY A CA 1
ATOM 607 C C . GLY A 1 80 ? -7.052 -12.353 0.485 1.00 97.88 80 GLY A C 1
ATOM 608 O O . GLY A 1 80 ? -6.438 -12.264 1.551 1.00 97.88 80 GLY A O 1
ATOM 609 N N . TRP A 1 81 ? -6.709 -11.660 -0.601 1.00 98.06 81 TRP A N 1
ATOM 610 C CA . TRP A 1 81 ? -5.567 -10.757 -0.649 1.00 98.06 81 TRP A CA 1
ATOM 611 C C . TRP A 1 81 ? -5.713 -9.578 0.318 1.00 98.06 81 TRP A C 1
ATOM 613 O O . TRP A 1 81 ? -4.797 -9.331 1.098 1.00 98.06 81 TRP A O 1
ATOM 623 N N . ILE A 1 82 ? -6.871 -8.905 0.371 1.00 98.19 82 ILE A N 1
ATOM 624 C CA . ILE A 1 82 ? -7.129 -7.820 1.341 1.00 98.19 82 ILE A CA 1
ATOM 625 C C . ILE A 1 82 ? -6.934 -8.336 2.772 1.00 98.19 82 ILE A C 1
ATOM 627 O O . ILE A 1 82 ? -6.232 -7.728 3.582 1.00 98.19 82 ILE A O 1
ATOM 631 N N . THR A 1 83 ? -7.510 -9.498 3.086 1.00 97.00 83 THR A N 1
ATOM 632 C CA . THR A 1 83 ? -7.356 -10.131 4.404 1.00 97.00 83 THR A CA 1
ATOM 633 C C . THR A 1 83 ? -5.888 -10.432 4.706 1.00 97.00 83 THR A C 1
ATOM 635 O O . THR A 1 83 ? -5.417 -10.196 5.822 1.00 97.00 83 THR A O 1
ATOM 638 N N . ARG A 1 84 ? -5.146 -10.930 3.714 1.00 96.75 84 ARG A N 1
ATOM 639 C CA . ARG A 1 84 ? -3.719 -11.224 3.819 1.00 96.75 84 ARG A CA 1
ATOM 640 C C . ARG A 1 84 ? -2.896 -9.956 4.054 1.00 96.75 84 ARG A C 1
ATOM 642 O O . ARG A 1 84 ? -2.145 -9.936 5.025 1.00 96.75 84 ARG A O 1
ATOM 649 N N . ALA A 1 85 ? -3.094 -8.895 3.274 1.00 96.88 85 ALA A N 1
ATOM 650 C CA . ALA A 1 85 ? -2.398 -7.613 3.413 1.00 96.88 85 ALA A CA 1
ATOM 651 C C . ALA A 1 85 ? -2.596 -6.976 4.805 1.00 96.88 85 ALA A C 1
ATOM 653 O O . ALA A 1 85 ? -1.695 -6.342 5.356 1.00 96.88 85 ALA A O 1
ATOM 654 N N . LEU A 1 86 ? -3.763 -7.180 5.425 1.00 95.12 86 LEU A N 1
ATOM 655 C CA . LEU A 1 86 ? -4.046 -6.694 6.780 1.00 95.12 86 LEU A CA 1
ATOM 656 C C . LEU A 1 86 ? -3.421 -7.561 7.886 1.00 95.12 86 LEU A C 1
ATOM 658 O O . LEU A 1 86 ? -3.129 -7.061 8.978 1.00 95.12 86 LEU A O 1
ATOM 662 N N . ARG A 1 87 ? -3.216 -8.861 7.638 1.00 94.25 87 ARG A N 1
ATOM 663 C CA . ARG A 1 87 ? -2.771 -9.826 8.658 1.00 94.25 87 ARG A CA 1
ATOM 664 C C . ARG A 1 87 ? -1.277 -10.137 8.593 1.00 94.25 87 ARG A C 1
ATOM 666 O O . ARG A 1 87 ? -0.627 -10.093 9.640 1.00 94.25 87 ARG A O 1
ATOM 673 N N . GLN A 1 88 ? -0.748 -10.410 7.404 1.00 95.81 88 GLN A N 1
ATOM 674 C CA . GLN A 1 88 ? 0.608 -10.919 7.158 1.00 95.81 88 GLN A CA 1
ATOM 675 C C . GLN A 1 88 ? 1.626 -9.787 7.020 1.00 95.81 88 GLN A C 1
ATOM 677 O O . GLN A 1 88 ? 2.358 -9.688 6.045 1.00 95.81 88 GLN A O 1
ATOM 682 N N . ARG A 1 89 ? 1.654 -8.889 8.003 1.00 93.50 89 ARG A N 1
ATOM 683 C CA . ARG A 1 89 ? 2.550 -7.733 8.019 1.00 93.50 89 ARG A CA 1
ATOM 684 C C . ARG A 1 89 ? 3.264 -7.613 9.360 1.00 93.50 89 ARG A C 1
ATOM 686 O O . ARG A 1 89 ? 2.692 -8.018 10.383 1.00 93.50 89 ARG A O 1
ATOM 693 N N . PRO A 1 90 ? 4.484 -7.053 9.382 1.00 95.38 90 PRO A N 1
ATOM 694 C CA . PRO A 1 90 ? 5.138 -6.714 10.636 1.00 95.38 90 PRO A CA 1
ATOM 695 C C . PRO A 1 90 ? 4.341 -5.625 11.376 1.00 95.38 90 PRO A C 1
ATOM 697 O O . PRO A 1 90 ? 3.522 -4.916 10.790 1.00 95.38 90 PRO A O 1
ATOM 700 N N . LEU A 1 91 ? 4.580 -5.489 12.680 1.00 94.56 91 LEU A N 1
ATOM 701 C CA . LEU A 1 91 ? 4.020 -4.402 13.490 1.00 94.56 91 LEU A CA 1
ATOM 702 C C . LEU A 1 91 ? 4.650 -3.053 13.135 1.00 94.56 91 LEU A C 1
ATOM 704 O O . LEU A 1 91 ? 3.989 -2.022 13.199 1.00 94.56 91 LEU A O 1
ATOM 708 N N . VAL A 1 92 ? 5.932 -3.074 12.772 1.00 94.50 92 VAL A N 1
ATOM 709 C CA . VAL A 1 92 ? 6.728 -1.910 12.371 1.00 94.50 92 VAL A CA 1
ATOM 710 C C . VAL A 1 92 ? 7.511 -2.297 11.121 1.00 94.50 92 VAL A C 1
ATOM 712 O O . VAL A 1 92 ? 8.074 -3.389 11.087 1.00 94.50 92 VAL A O 1
ATOM 715 N N . PHE A 1 93 ? 7.566 -1.413 10.125 1.00 94.81 93 PHE A N 1
ATOM 716 C CA . PHE A 1 93 ? 8.409 -1.547 8.934 1.00 94.81 93 PHE A CA 1
ATOM 717 C C . PHE A 1 93 ? 8.796 -0.159 8.425 1.00 94.81 93 PHE A C 1
ATOM 719 O O . PHE A 1 93 ? 7.950 0.554 7.888 1.00 94.81 93 PHE A O 1
ATOM 726 N N . VAL A 1 94 ? 10.035 0.271 8.672 1.00 93.44 94 VAL A N 1
ATOM 727 C CA . VAL A 1 94 ? 10.429 1.683 8.532 1.00 93.44 94 VAL A CA 1
ATOM 728 C C . VAL A 1 94 ? 11.876 1.876 8.077 1.00 93.44 94 VAL A C 1
ATOM 730 O O . VAL A 1 94 ? 12.744 1.026 8.278 1.00 93.44 94 VAL A O 1
ATOM 733 N N . GLY A 1 95 ? 12.143 3.064 7.529 1.00 93.31 95 GLY A N 1
ATOM 734 C CA . GLY A 1 95 ? 13.487 3.583 7.283 1.00 93.31 95 GLY A CA 1
ATOM 735 C C . GLY A 1 95 ? 14.235 2.923 6.120 1.00 93.31 95 GLY A C 1
ATOM 736 O O . GLY A 1 95 ? 13.798 1.914 5.574 1.00 93.31 95 GLY A O 1
ATOM 737 N N . PRO A 1 96 ? 15.396 3.461 5.727 1.00 93.69 96 PRO A N 1
ATOM 738 C CA . PRO A 1 96 ? 16.141 3.004 4.556 1.00 93.69 96 PRO A CA 1
ATOM 739 C C . PRO A 1 96 ? 16.835 1.662 4.758 1.00 93.69 96 PRO A C 1
ATOM 741 O O . PRO A 1 96 ? 17.499 1.223 3.840 1.00 93.69 96 PRO A O 1
ATOM 744 N N . GLY A 1 97 ? 16.763 1.047 5.941 1.00 95.12 97 GLY A N 1
ATOM 745 C CA . GLY A 1 97 ? 17.336 -0.268 6.240 1.00 95.12 97 GLY A CA 1
ATOM 746 C C . GLY A 1 97 ? 16.291 -1.377 6.356 1.00 95.12 97 GLY A C 1
ATOM 747 O O . GLY A 1 97 ? 16.654 -2.496 6.699 1.00 95.12 97 GLY A O 1
ATOM 748 N N . ASP A 1 98 ? 15.012 -1.072 6.106 1.00 95.38 98 ASP A N 1
ATOM 749 C CA . ASP A 1 98 ? 13.878 -1.951 6.420 1.00 95.38 98 ASP A CA 1
ATOM 750 C C . ASP A 1 98 ? 13.911 -2.421 7.871 1.00 95.38 98 ASP A C 1
ATOM 752 O O . ASP A 1 98 ? 13.894 -3.615 8.141 1.00 95.38 98 ASP A O 1
ATOM 756 N N . GLY A 1 99 ? 14.018 -1.492 8.820 1.00 97.31 99 GLY A N 1
ATOM 757 C CA . GLY A 1 99 ? 13.898 -1.844 10.230 1.00 97.31 99 GLY A CA 1
ATOM 758 C C . GLY A 1 99 ? 12.491 -2.364 10.506 1.00 97.31 99 GLY A C 1
ATOM 759 O O . GLY A 1 99 ? 11.515 -1.709 10.132 1.00 97.31 99 GLY A O 1
ATOM 760 N N . TYR A 1 100 ? 12.375 -3.520 11.157 1.00 97.31 100 TYR A N 1
ATOM 761 C CA . TYR A 1 100 ? 11.083 -4.137 11.432 1.00 97.31 100 TYR A CA 1
ATOM 762 C C . TYR A 1 100 ? 10.928 -4.649 12.858 1.00 97.31 100 TYR A C 1
ATOM 764 O O . TYR A 1 100 ? 11.890 -4.932 13.568 1.00 97.31 100 TYR A O 1
ATOM 772 N N . THR A 1 101 ? 9.669 -4.775 13.275 1.00 97.19 101 THR A N 1
ATOM 773 C CA . THR A 1 101 ? 9.259 -5.515 14.475 1.00 97.19 101 THR A CA 1
ATOM 774 C C . THR A 1 101 ? 8.170 -6.503 14.091 1.00 97.19 101 THR A C 1
ATOM 776 O O . THR A 1 101 ? 7.133 -6.102 13.561 1.00 97.19 101 THR A O 1
ATOM 779 N N . LEU A 1 102 ? 8.390 -7.790 14.340 1.00 95.81 102 LEU A N 1
ATOM 780 C CA . LEU A 1 102 ? 7.418 -8.843 14.059 1.00 95.81 102 LEU A CA 1
ATOM 781 C C . LEU A 1 102 ? 6.385 -8.955 15.182 1.00 95.81 102 LEU A C 1
ATOM 783 O O . LEU A 1 102 ? 6.587 -8.481 16.299 1.00 95.81 102 LEU A O 1
ATOM 787 N N . ARG A 1 103 ? 5.275 -9.644 14.900 1.00 93.38 103 ARG A N 1
ATOM 788 C CA . ARG A 1 103 ? 4.242 -9.946 15.905 1.00 93.38 103 ARG A CA 1
ATOM 789 C C . ARG A 1 103 ? 4.757 -10.803 17.064 1.00 93.38 103 ARG A C 1
ATOM 791 O O . ARG A 1 103 ? 4.154 -10.760 18.122 1.00 93.38 103 ARG A O 1
ATOM 798 N N . SER A 1 104 ? 5.847 -11.545 16.863 1.00 91.75 104 SER A N 1
ATOM 799 C CA . SER A 1 104 ? 6.564 -12.287 17.910 1.00 91.75 104 SER A CA 1
ATOM 800 C C . SER A 1 104 ? 7.366 -11.387 18.859 1.00 91.75 104 SER A C 1
ATOM 802 O O . SER A 1 104 ? 7.900 -11.873 19.848 1.00 91.75 104 SER A O 1
ATOM 804 N N . GLY A 1 105 ? 7.501 -10.094 18.547 1.00 92.06 105 GLY A N 1
ATOM 805 C CA . GLY A 1 105 ? 8.368 -9.156 19.258 1.00 92.06 105 GLY A CA 1
ATOM 806 C C . GLY A 1 105 ? 9.801 -9.093 18.723 1.00 92.06 105 GLY A C 1
ATOM 807 O O . GLY A 1 105 ? 10.541 -8.196 19.125 1.00 92.06 105 GLY A O 1
ATOM 808 N N . GLU A 1 106 ? 10.187 -9.980 17.799 1.00 94.44 106 GLU A N 1
ATOM 809 C CA . GLU A 1 106 ? 11.509 -9.958 17.162 1.00 94.44 106 GLU A CA 1
ATOM 810 C C . GLU A 1 106 ? 11.742 -8.645 16.405 1.00 94.44 106 GLU A C 1
ATOM 812 O O . GLU A 1 106 ? 10.855 -8.159 15.697 1.00 94.44 106 GLU A O 1
ATOM 817 N N . ARG A 1 107 ? 12.943 -8.076 16.555 1.00 96.56 107 ARG A N 1
ATOM 818 C CA . ARG A 1 107 ? 13.361 -6.820 15.924 1.00 96.56 107 ARG A CA 1
ATOM 819 C C . ARG A 1 107 ? 14.652 -7.030 15.155 1.00 96.56 107 ARG A C 1
ATOM 821 O O . ARG A 1 107 ? 15.617 -7.535 15.720 1.00 96.56 107 ARG A O 1
ATOM 828 N N . SER A 1 108 ? 14.672 -6.609 13.899 1.00 97.44 108 SER A N 1
ATOM 829 C CA . SER A 1 108 ? 15.847 -6.708 13.031 1.00 97.44 108 SER A CA 1
ATOM 830 C C . SER A 1 108 ? 15.684 -5.759 11.831 1.00 97.44 108 SER A C 1
ATOM 832 O O . SER A 1 108 ? 14.824 -4.872 11.852 1.00 97.44 108 SER A O 1
ATOM 834 N N . SER A 1 109 ? 16.538 -5.882 10.818 1.00 97.19 109 SER A N 1
ATOM 835 C CA . SER A 1 109 ? 16.515 -5.066 9.605 1.00 97.19 109 SER A CA 1
ATOM 836 C C . SER A 1 109 ? 16.930 -5.856 8.357 1.00 97.19 109 SER A C 1
ATOM 838 O O . SER A 1 109 ? 17.692 -6.820 8.438 1.00 97.19 109 SER A O 1
ATOM 840 N N . GLY A 1 110 ? 16.417 -5.447 7.191 1.00 96.06 110 GLY A N 1
ATOM 841 C CA . GLY A 1 110 ? 16.722 -6.054 5.888 1.00 96.06 110 GLY A CA 1
ATOM 842 C C . GLY A 1 110 ? 16.132 -7.455 5.668 1.00 96.06 110 GLY A C 1
ATOM 843 O O . GLY A 1 110 ? 15.383 -7.979 6.489 1.00 96.06 110 GLY A O 1
ATOM 844 N N . GLY A 1 111 ? 16.449 -8.076 4.529 1.00 95.31 111 GLY A N 1
ATOM 845 C CA . GLY A 1 111 ? 16.044 -9.447 4.203 1.00 95.31 111 GLY A CA 1
ATOM 846 C C . GLY A 1 111 ? 14.690 -9.586 3.507 1.00 95.31 111 GLY A C 1
ATOM 847 O O . GLY A 1 111 ? 14.389 -10.662 2.994 1.00 95.31 111 GLY A O 1
ATOM 848 N N . PHE A 1 112 ? 13.898 -8.513 3.442 1.00 95.75 112 PHE A N 1
ATOM 849 C CA . PHE A 1 112 ? 12.587 -8.499 2.784 1.00 95.75 112 PHE A CA 1
ATOM 850 C C . PHE A 1 112 ? 12.675 -8.714 1.267 1.00 95.75 112 PHE A C 1
ATOM 852 O O . PHE A 1 112 ? 11.730 -9.213 0.666 1.00 95.75 112 PHE A O 1
ATOM 859 N N . GLU A 1 113 ? 13.820 -8.414 0.649 1.00 94.88 113 GLU A N 1
ATOM 860 C CA . GLU A 1 113 ? 14.081 -8.660 -0.773 1.00 94.88 113 GLU A CA 1
ATOM 861 C C . GLU A 1 113 ? 14.050 -10.145 -1.156 1.00 94.88 113 GLU A C 1
ATOM 863 O O . GLU A 1 113 ? 13.846 -10.470 -2.323 1.00 94.88 113 GLU A O 1
ATOM 868 N N . ARG A 1 114 ? 14.226 -11.044 -0.177 1.00 96.56 114 ARG A N 1
ATOM 869 C CA . ARG A 1 114 ? 14.170 -12.495 -0.389 1.00 96.56 114 ARG A CA 1
ATOM 870 C C . ARG A 1 114 ? 12.772 -13.080 -0.209 1.00 96.56 114 ARG A C 1
ATOM 872 O O . ARG A 1 114 ? 12.572 -14.225 -0.585 1.00 96.56 114 ARG A O 1
ATOM 879 N N . ILE A 1 115 ? 11.816 -12.344 0.362 1.00 97.69 115 ILE A N 1
ATOM 880 C CA . ILE A 1 115 ? 10.467 -12.868 0.626 1.00 97.69 115 ILE A CA 1
ATOM 881 C C . ILE A 1 115 ? 9.775 -13.190 -0.703 1.00 97.69 115 ILE A C 1
ATOM 883 O O . ILE A 1 115 ? 9.642 -12.321 -1.567 1.00 97.69 115 ILE A O 1
ATOM 887 N N . GLY A 1 116 ? 9.324 -14.436 -0.860 1.00 96.50 116 GLY A N 1
ATOM 888 C CA . GLY A 1 116 ? 8.762 -14.951 -2.109 1.00 96.50 116 GLY A CA 1
ATOM 889 C C . GLY A 1 116 ? 9.805 -15.468 -3.103 1.00 96.50 116 GLY A C 1
ATOM 890 O O . GLY A 1 116 ? 9.429 -15.917 -4.182 1.00 96.50 116 GLY A O 1
ATOM 891 N N . GLN A 1 117 ? 11.097 -15.439 -2.770 1.00 96.44 117 GLN A N 1
ATOM 892 C CA . GLN A 1 117 ? 12.161 -16.056 -3.567 1.00 96.44 117 GLN A CA 1
ATOM 893 C C . GLN A 1 117 ? 12.493 -17.465 -3.049 1.00 96.44 117 GLN A C 1
ATOM 895 O O . GLN A 1 117 ? 12.201 -17.767 -1.890 1.00 96.44 117 GLN A O 1
ATOM 900 N N . PRO A 1 118 ? 13.117 -18.343 -3.861 1.00 95.75 118 PRO A N 1
ATOM 901 C CA . PRO A 1 118 ? 13.551 -19.669 -3.407 1.00 95.75 118 PRO A CA 1
ATOM 902 C C . PRO A 1 118 ? 14.488 -19.631 -2.190 1.00 95.75 118 PRO A C 1
ATOM 904 O O . PRO A 1 118 ? 14.554 -20.590 -1.426 1.00 95.75 118 PRO A O 1
ATOM 907 N N . GLU A 1 119 ? 15.205 -18.523 -2.000 1.00 96.44 119 GLU A N 1
ATOM 908 C CA . GLU A 1 119 ? 16.136 -18.299 -0.896 1.00 96.44 119 GLU A CA 1
ATOM 909 C C . GLU A 1 119 ? 15.485 -17.643 0.333 1.00 96.44 119 GLU A C 1
ATOM 911 O O . GLU A 1 119 ? 16.210 -17.205 1.237 1.00 96.44 119 GLU A O 1
ATOM 916 N N . GLU A 1 120 ? 14.150 -17.533 0.386 1.00 97.44 120 GLU A N 1
ATOM 917 C CA . GLU A 1 120 ? 13.455 -17.038 1.575 1.00 97.44 120 GLU A CA 1
ATOM 918 C C . GLU A 1 120 ? 13.766 -17.899 2.808 1.00 97.44 120 GLU A C 1
ATOM 920 O O . GLU A 1 120 ? 14.035 -19.099 2.718 1.00 97.44 120 GLU A O 1
ATOM 925 N N . ARG A 1 121 ? 13.789 -17.276 3.990 1.00 96.62 121 ARG A N 1
ATOM 926 C CA . ARG A 1 121 ? 14.156 -17.951 5.242 1.00 96.62 121 ARG A CA 1
ATOM 927 C C . ARG A 1 121 ? 13.305 -17.435 6.377 1.00 96.62 121 ARG A C 1
ATOM 929 O O . ARG A 1 121 ? 13.094 -16.232 6.488 1.00 96.62 121 ARG A O 1
ATOM 936 N N . GLU A 1 122 ? 12.898 -18.335 7.262 1.00 96.12 122 GLU A N 1
ATOM 937 C CA . GLU A 1 122 ? 12.225 -17.965 8.504 1.00 96.12 122 GLU A CA 1
ATOM 938 C C . GLU A 1 122 ? 13.049 -16.938 9.314 1.00 96.12 122 GLU A C 1
ATOM 940 O O . GLU A 1 122 ? 14.279 -17.044 9.353 1.00 96.12 122 GLU A O 1
ATOM 945 N N . PRO A 1 123 ? 12.399 -15.945 9.953 1.00 95.81 123 PRO A N 1
ATOM 946 C CA . PRO A 1 123 ? 10.947 -15.704 9.985 1.00 95.81 123 PRO A CA 1
ATOM 947 C C . PRO A 1 123 ? 10.395 -14.926 8.770 1.00 95.81 123 PRO A C 1
ATOM 949 O O . PRO A 1 123 ? 9.203 -14.618 8.720 1.00 95.81 123 PRO A O 1
ATOM 952 N N . LEU A 1 124 ? 11.250 -14.575 7.806 1.00 97.62 124 LEU A N 1
ATOM 953 C CA . LEU A 1 124 ? 10.931 -13.759 6.635 1.00 97.62 124 LEU A CA 1
ATOM 954 C C . LEU A 1 124 ? 10.548 -14.629 5.430 1.00 97.62 124 LEU A C 1
ATOM 956 O O . LEU A 1 124 ? 11.316 -14.781 4.480 1.00 97.62 124 LEU A O 1
ATOM 960 N N . THR A 1 125 ? 9.345 -15.199 5.485 1.00 97.94 125 THR A N 1
ATOM 961 C CA . THR A 1 125 ? 8.770 -16.026 4.414 1.00 97.94 125 THR A CA 1
ATOM 962 C C . THR A 1 125 ? 7.466 -15.434 3.901 1.00 97.94 125 THR A C 1
ATOM 964 O O . THR A 1 125 ? 6.730 -14.777 4.645 1.00 97.94 125 THR A O 1
ATOM 967 N N . LEU A 1 126 ? 7.135 -15.687 2.633 1.00 97.50 126 LEU A N 1
ATOM 968 C CA . LEU A 1 126 ? 5.899 -15.194 2.027 1.00 97.50 126 LEU A CA 1
ATOM 969 C C . LEU A 1 126 ? 4.668 -15.783 2.724 1.00 97.50 126 LEU A C 1
ATOM 971 O O . LEU A 1 126 ? 3.629 -15.142 2.835 1.00 97.50 126 LEU A O 1
ATOM 975 N N . ALA A 1 127 ? 4.775 -16.981 3.293 1.00 95.69 127 ALA A N 1
ATOM 976 C CA . ALA A 1 127 ? 3.699 -17.556 4.093 1.00 95.69 127 ALA A CA 1
ATOM 977 C C . ALA A 1 127 ? 3.301 -16.675 5.300 1.00 95.69 127 ALA A C 1
ATOM 979 O O . ALA A 1 127 ? 2.135 -16.674 5.699 1.00 95.69 127 ALA A O 1
ATOM 980 N N . ARG A 1 128 ? 4.247 -15.912 5.867 1.00 94.88 128 ARG A N 1
ATOM 981 C CA . ARG A 1 128 ? 4.084 -15.159 7.125 1.00 94.88 128 ARG A CA 1
ATOM 982 C C . ARG A 1 128 ? 4.080 -13.644 6.960 1.00 94.88 128 ARG A C 1
ATOM 984 O O . ARG A 1 128 ? 3.537 -12.940 7.811 1.00 94.88 128 ARG A O 1
ATOM 991 N N . LEU A 1 129 ? 4.712 -13.143 5.907 1.00 97.12 129 LEU A N 1
ATOM 992 C CA . LEU A 1 129 ? 4.909 -11.720 5.653 1.00 97.12 129 LEU A CA 1
ATOM 993 C C . LEU A 1 129 ? 4.610 -11.372 4.191 1.00 97.12 129 LEU A C 1
ATOM 995 O O . LEU A 1 129 ? 4.247 -12.235 3.394 1.00 97.12 129 LEU A O 1
ATOM 999 N N . MET A 1 130 ? 4.752 -10.089 3.861 1.00 96.44 130 MET A N 1
ATOM 1000 C CA . MET A 1 130 ? 4.545 -9.551 2.520 1.00 96.44 130 MET A CA 1
ATOM 1001 C C . MET A 1 130 ? 5.846 -9.484 1.722 1.00 96.44 130 MET A C 1
ATOM 1003 O O . MET A 1 130 ? 6.868 -9.032 2.244 1.00 96.44 130 MET A O 1
ATOM 1007 N N . SER A 1 131 ? 5.787 -9.860 0.442 1.00 96.56 131 SER A N 1
ATOM 1008 C CA . SER A 1 131 ? 6.828 -9.501 -0.533 1.00 96.56 131 SER A CA 1
ATOM 1009 C C . SER A 1 131 ? 6.811 -7.997 -0.830 1.00 96.56 131 SER A C 1
ATOM 1011 O O . SER A 1 131 ? 5.843 -7.302 -0.520 1.00 96.56 131 SER A O 1
ATOM 1013 N N . TYR A 1 132 ? 7.846 -7.472 -1.491 1.00 96.12 132 TYR A N 1
ATOM 1014 C CA . TYR A 1 132 ? 7.862 -6.061 -1.902 1.00 96.12 132 TYR A CA 1
ATOM 1015 C C . TYR A 1 132 ? 6.730 -5.672 -2.860 1.00 96.12 132 TYR A C 1
ATOM 1017 O O . TYR A 1 132 ? 6.257 -4.535 -2.803 1.00 96.12 132 TYR A O 1
ATOM 1025 N N . ASP A 1 133 ? 6.269 -6.601 -3.702 1.00 95.38 133 ASP A N 1
ATOM 1026 C CA . ASP A 1 133 ? 5.092 -6.376 -4.544 1.00 95.38 133 ASP A CA 1
ATOM 1027 C C . ASP A 1 133 ? 3.828 -6.241 -3.682 1.00 95.38 133 ASP A C 1
ATOM 1029 O O . ASP A 1 133 ? 3.055 -5.301 -3.865 1.00 95.38 133 ASP A O 1
ATOM 1033 N N . GLU A 1 134 ? 3.649 -7.113 -2.683 1.00 97.19 134 GLU A N 1
ATOM 1034 C CA . GLU A 1 134 ? 2.526 -7.011 -1.745 1.00 97.19 134 GLU A CA 1
ATOM 1035 C C . GLU A 1 134 ? 2.599 -5.748 -0.886 1.00 97.19 134 GLU A C 1
ATOM 1037 O O . GLU A 1 134 ? 1.570 -5.114 -0.673 1.00 97.19 134 GLU A O 1
ATOM 1042 N N . VAL A 1 135 ? 3.790 -5.331 -0.442 1.00 97.00 135 VAL A N 1
ATOM 1043 C CA . VAL A 1 135 ? 3.974 -4.070 0.293 1.00 97.00 135 VAL A CA 1
ATOM 1044 C C . VAL A 1 135 ? 3.520 -2.886 -0.566 1.00 97.00 135 VAL A C 1
ATOM 1046 O O . VAL A 1 135 ? 2.726 -2.074 -0.091 1.00 97.00 135 VAL A O 1
ATOM 1049 N N . ALA A 1 136 ? 3.956 -2.813 -1.829 1.00 96.81 136 ALA A N 1
ATOM 1050 C CA . ALA A 1 136 ? 3.585 -1.735 -2.749 1.00 96.81 136 ALA A CA 1
ATOM 1051 C C . ALA A 1 136 ? 2.069 -1.678 -3.003 1.00 96.81 136 ALA A C 1
ATOM 1053 O O . ALA A 1 136 ? 1.469 -0.607 -2.966 1.00 96.81 136 ALA A O 1
ATOM 1054 N N . LEU A 1 137 ? 1.435 -2.834 -3.217 1.00 97.81 137 LEU A N 1
ATOM 1055 C CA . LEU A 1 137 ? -0.016 -2.925 -3.390 1.00 97.81 137 LEU A CA 1
ATOM 1056 C C . LEU A 1 137 ? -0.766 -2.583 -2.091 1.00 97.81 137 LEU A C 1
ATOM 1058 O O . LEU A 1 137 ? -1.767 -1.870 -2.126 1.00 97.81 137 LEU A O 1
ATOM 1062 N N . SER A 1 138 ? -0.273 -3.039 -0.933 1.00 97.31 138 SER A N 1
ATOM 1063 C CA . SER A 1 138 ? -0.888 -2.779 0.377 1.00 97.31 138 SER A CA 1
ATOM 1064 C C . SER A 1 138 ? -0.896 -1.297 0.745 1.00 97.31 138 SER A C 1
ATOM 1066 O O . SER A 1 138 ? -1.793 -0.858 1.459 1.00 97.31 138 SER A O 1
ATOM 1068 N N . ALA A 1 139 ? 0.041 -0.506 0.212 1.00 95.94 139 ALA A N 1
ATOM 1069 C CA . ALA A 1 139 ? 0.066 0.939 0.413 1.00 95.94 139 ALA A CA 1
ATOM 1070 C C . ALA A 1 139 ? -1.139 1.662 -0.230 1.00 95.94 139 ALA A C 1
ATOM 1072 O O . ALA A 1 139 ? -1.459 2.791 0.142 1.00 95.94 139 ALA A O 1
ATOM 1073 N N . LEU A 1 140 ? -1.841 1.011 -1.165 1.00 97.44 140 LEU A N 1
ATOM 1074 C CA . LEU A 1 140 ? -3.068 1.526 -1.783 1.00 97.44 140 LEU A CA 1
ATOM 1075 C C . LEU A 1 140 ? -4.341 1.145 -1.008 1.00 97.44 140 LEU A C 1
ATOM 1077 O O . LEU A 1 140 ? -5.424 1.611 -1.362 1.00 97.44 140 LEU A O 1
ATOM 1081 N N . LEU A 1 141 ? -4.228 0.296 0.019 1.00 97.94 141 LEU A N 1
ATOM 1082 C CA . LEU A 1 141 ? -5.341 -0.161 0.847 1.00 97.94 141 L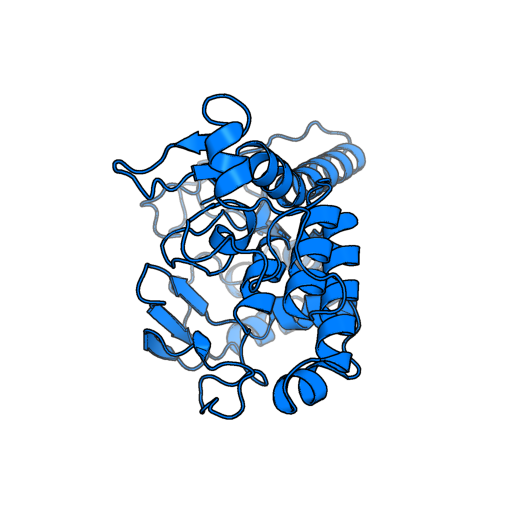EU A CA 1
ATOM 1083 C C . LEU A 1 141 ? -5.467 0.719 2.096 1.00 97.94 141 LEU A C 1
ATOM 1085 O O . LEU A 1 141 ? -4.629 0.670 2.997 1.00 97.94 141 LEU A O 1
ATOM 1089 N N . GLY A 1 142 ? -6.548 1.490 2.169 1.00 97.56 142 GLY A N 1
ATOM 1090 C CA . GLY A 1 142 ? -6.946 2.210 3.372 1.00 97.56 142 GLY A CA 1
ATOM 1091 C C . GLY A 1 142 ? -7.775 1.347 4.323 1.00 97.56 142 GLY A C 1
ATOM 1092 O O . GLY A 1 142 ? -8.358 0.340 3.919 1.00 97.56 142 GLY A O 1
ATOM 1093 N N . VAL A 1 143 ? -7.873 1.746 5.591 1.00 97.94 143 VAL A N 1
ATOM 1094 C CA . VAL A 1 143 ? -8.819 1.142 6.548 1.00 97.94 143 VAL A CA 1
ATOM 1095 C C . VAL A 1 143 ? -9.486 2.232 7.373 1.00 97.94 143 VAL A C 1
ATOM 1097 O O . VAL A 1 143 ? -8.809 2.918 8.136 1.00 97.94 143 VAL A O 1
ATOM 1100 N N . ALA A 1 144 ? -10.803 2.367 7.241 1.00 98.00 144 ALA A N 1
ATOM 1101 C CA . ALA A 1 144 ? -11.626 3.234 8.073 1.00 98.00 144 ALA A CA 1
ATOM 1102 C C . ALA A 1 144 ? -12.023 2.514 9.364 1.00 98.00 144 ALA A C 1
ATOM 1104 O O . ALA A 1 144 ? -12.536 1.394 9.332 1.00 98.00 144 ALA A O 1
ATOM 1105 N N . VAL A 1 145 ? -11.777 3.161 10.501 1.00 97.12 145 VAL A N 1
ATOM 1106 C CA . VAL A 1 145 ? -11.981 2.604 11.840 1.00 97.12 145 VAL A CA 1
ATOM 1107 C C . VAL A 1 145 ? -12.731 3.625 12.696 1.00 97.12 145 VAL A C 1
ATOM 1109 O O . VAL A 1 145 ? -12.124 4.590 13.175 1.00 97.12 145 VAL A O 1
ATOM 1112 N N . PRO A 1 146 ? -14.043 3.445 12.926 1.00 96.62 146 PRO A N 1
ATOM 1113 C CA . PRO A 1 146 ? -14.750 4.203 13.951 1.00 96.62 146 PRO A CA 1
ATOM 1114 C C . PRO A 1 146 ? -14.037 4.052 15.301 1.00 96.62 146 PRO A C 1
ATOM 1116 O O . PRO A 1 146 ? -13.688 2.947 15.716 1.00 96.62 146 PRO A O 1
ATOM 1119 N N . THR A 1 147 ? -13.735 5.172 15.947 1.00 94.88 147 THR A N 1
ATOM 1120 C CA . THR A 1 147 ? -12.773 5.245 17.049 1.00 94.88 147 THR A CA 1
ATOM 1121 C C . THR A 1 147 ? -13.274 6.200 18.125 1.00 94.88 147 THR A C 1
ATOM 1123 O O . THR A 1 147 ? -13.762 7.292 17.833 1.00 94.88 147 THR A O 1
ATOM 1126 N N . HIS A 1 148 ? -13.101 5.812 19.389 1.00 93.81 148 HIS A N 1
ATOM 1127 C CA . HIS A 1 148 ? -13.175 6.748 20.506 1.00 93.81 148 HIS A CA 1
ATOM 1128 C C . HIS A 1 148 ? -11.836 7.460 20.653 1.00 93.81 148 HIS A C 1
ATOM 1130 O O . HIS A 1 148 ? -10.800 6.814 20.828 1.00 93.81 148 HIS A O 1
ATOM 1136 N N . PHE A 1 149 ? -11.843 8.787 20.577 1.00 93.06 149 PHE A N 1
ATOM 1137 C CA . PHE A 1 149 ? -10.622 9.552 20.779 1.00 93.06 149 PHE A CA 1
ATOM 1138 C C . PHE A 1 149 ? -10.375 9.755 22.270 1.00 93.06 149 PHE A C 1
ATOM 1140 O O . PHE A 1 149 ? -11.286 10.035 23.048 1.00 93.06 149 PHE A O 1
ATOM 1147 N N . VAL A 1 150 ? -9.115 9.596 22.666 1.00 91.50 150 VAL A N 1
ATOM 1148 C CA . VAL A 1 150 ? -8.671 9.809 24.049 1.00 91.50 150 VAL A CA 1
ATOM 1149 C C . VAL A 1 150 ? -7.940 11.140 24.219 1.00 91.50 150 VAL A C 1
ATOM 1151 O O . VAL A 1 150 ? -7.712 11.557 25.349 1.00 91.50 150 VAL A O 1
ATOM 1154 N N . ASN A 1 151 ? -7.544 11.788 23.120 1.00 92.75 151 ASN A N 1
ATOM 1155 C CA . ASN A 1 151 ? -6.844 13.070 23.072 1.00 92.75 151 ASN A CA 1
ATOM 1156 C C . ASN A 1 151 ? -6.919 13.678 21.654 1.00 92.75 151 ASN A C 1
ATOM 1158 O O . ASN A 1 151 ? -7.435 13.051 20.731 1.00 92.75 151 ASN A O 1
ATOM 1162 N N . ALA A 1 152 ? -6.346 14.871 21.473 1.00 91.25 152 ALA A N 1
ATOM 1163 C CA . ALA A 1 152 ? -6.337 15.610 20.205 1.00 91.25 152 ALA A CA 1
ATOM 1164 C C . ALA A 1 152 ? -5.320 15.112 19.147 1.00 91.25 152 ALA A C 1
ATOM 1166 O O . ALA A 1 152 ? -5.171 15.736 18.103 1.00 91.25 152 ALA A O 1
ATOM 1167 N N . GLY A 1 153 ? -4.587 14.019 19.394 1.00 90.00 153 GLY A N 1
ATOM 1168 C CA . GLY A 1 153 ? -3.680 13.426 18.397 1.00 90.00 153 GLY A CA 1
ATOM 1169 C C . GLY A 1 153 ? -2.336 14.140 18.170 1.00 90.00 153 GLY A C 1
ATOM 1170 O O . GLY A 1 153 ? -1.611 13.784 17.245 1.00 90.00 153 GLY A O 1
ATOM 1171 N N . GLU A 1 154 ? -1.963 15.117 19.000 1.00 88.38 154 GLU A N 1
ATOM 1172 C CA . GLU A 1 154 ? -0.651 15.776 18.929 1.00 88.38 154 GLU A CA 1
ATOM 1173 C C . GLU A 1 154 ? 0.541 14.803 19.017 1.00 88.38 154 GLU A C 1
ATOM 1175 O O . GLU A 1 154 ? 0.564 13.880 19.834 1.00 88.38 154 GLU A O 1
ATOM 1180 N N . ARG A 1 155 ? 1.600 15.087 18.243 1.00 86.31 155 ARG A N 1
ATOM 1181 C CA . ARG A 1 155 ? 2.819 14.260 18.104 1.00 86.31 155 ARG A CA 1
ATOM 1182 C C . ARG A 1 155 ? 3.421 13.780 19.431 1.00 86.31 155 ARG A C 1
ATOM 1184 O O . ARG A 1 155 ? 3.995 12.695 19.480 1.00 86.31 155 ARG A O 1
ATOM 1191 N N . HIS A 1 156 ? 3.329 14.588 20.486 1.00 89.25 156 HIS A N 1
ATOM 1192 C CA . HIS A 1 156 ? 3.988 14.335 21.769 1.00 89.25 156 HIS A CA 1
ATOM 1193 C C . HIS A 1 156 ? 3.043 13.872 22.881 1.00 89.25 156 HIS A C 1
ATOM 1195 O O . HIS A 1 156 ? 3.496 13.639 24.000 1.00 89.25 156 HIS A O 1
ATOM 1201 N N . ASN A 1 157 ? 1.751 13.680 22.600 1.00 88.50 157 ASN A N 1
ATOM 1202 C CA . ASN A 1 157 ? 0.807 13.237 23.627 1.00 88.50 157 ASN A CA 1
ATOM 1203 C C . ASN A 1 157 ? 0.984 11.759 24.022 1.00 88.50 157 ASN A C 1
ATOM 1205 O O . ASN A 1 157 ? 0.423 11.331 25.031 1.00 88.50 157 ASN A O 1
ATOM 1209 N N . VAL A 1 158 ? 1.761 10.992 23.239 1.00 88.06 158 VAL A N 1
ATOM 1210 C CA . VAL A 1 158 ? 2.123 9.582 23.475 1.00 88.06 158 VAL A CA 1
ATOM 1211 C C . VAL A 1 158 ? 0.923 8.709 23.860 1.00 88.06 158 VAL A C 1
ATOM 1213 O O . VAL A 1 158 ? 1.010 7.851 24.737 1.00 88.06 158 VAL A O 1
ATOM 1216 N N . ALA A 1 159 ? -0.218 8.961 23.208 1.00 88.06 159 ALA A N 1
ATOM 1217 C CA . ALA A 1 159 ? -1.482 8.262 23.428 1.00 88.06 159 ALA A CA 1
ATOM 1218 C C . ALA A 1 159 ? -1.979 8.293 24.891 1.00 88.06 159 ALA A C 1
ATOM 1220 O O . ALA A 1 159 ? -2.685 7.390 25.338 1.00 88.06 159 ALA A O 1
ATOM 1221 N N . ARG A 1 160 ? -1.627 9.339 25.651 1.00 89.69 160 ARG A N 1
ATOM 1222 C CA . ARG A 1 160 ? -2.186 9.613 26.984 1.00 89.69 160 ARG A CA 1
ATOM 1223 C C . ARG A 1 160 ? -3.541 10.293 26.866 1.00 89.69 160 ARG A C 1
ATOM 1225 O O . ARG A 1 160 ? -3.750 11.094 25.957 1.00 89.69 160 ARG A O 1
ATOM 1232 N N . ARG A 1 161 ? -4.447 10.009 27.802 1.00 90.62 161 ARG A N 1
ATOM 1233 C CA . ARG A 1 161 ? -5.760 10.658 27.850 1.00 90.62 161 ARG A CA 1
ATOM 1234 C C . ARG A 1 161 ? -5.602 12.165 28.103 1.00 90.62 161 ARG A C 1
ATOM 1236 O O . ARG A 1 161 ? -4.892 12.561 29.025 1.00 90.62 161 ARG A O 1
ATOM 1243 N N . GLY A 1 162 ? -6.242 12.980 27.271 1.00 91.00 162 GLY A N 1
ATOM 1244 C CA . GLY A 1 162 ? -6.305 14.431 27.424 1.00 91.00 162 GLY A CA 1
ATOM 1245 C C . GLY A 1 162 ? -7.366 14.864 28.445 1.00 91.00 162 GLY A C 1
ATOM 1246 O O . GLY A 1 162 ? -8.180 14.043 28.878 1.00 91.00 162 GLY A O 1
ATOM 1247 N N . PRO A 1 163 ? -7.391 16.151 28.833 1.00 91.56 163 PRO A N 1
ATOM 1248 C CA . PRO A 1 163 ? -8.454 16.706 29.669 1.00 91.56 163 PRO A CA 1
ATOM 1249 C C . PRO A 1 163 ? -9.850 16.491 29.064 1.00 91.56 163 PRO A C 1
ATOM 1251 O O . PRO A 1 163 ? -10.006 16.429 27.841 1.00 91.56 163 PRO A O 1
ATOM 1254 N N . ALA A 1 164 ? -10.882 16.416 29.905 1.00 89.56 164 ALA A N 1
ATOM 1255 C CA . ALA A 1 164 ? -12.263 16.329 29.432 1.00 89.56 164 ALA A CA 1
ATOM 1256 C C . ALA A 1 164 ? -12.603 17.532 28.530 1.00 89.56 164 ALA A C 1
ATOM 1258 O O . ALA A 1 164 ? -12.302 18.671 28.877 1.00 89.56 164 ALA A O 1
ATOM 1259 N N . GLY A 1 165 ? -13.197 17.269 27.362 1.00 91.62 165 GLY A N 1
ATOM 1260 C CA . GLY A 1 165 ? -13.537 18.301 26.374 1.00 91.62 165 GLY A CA 1
ATOM 1261 C C . GLY A 1 165 ? -12.364 18.821 25.530 1.00 91.62 165 GLY A C 1
ATOM 1262 O O . GLY A 1 165 ? -12.559 19.738 24.745 1.00 91.62 165 GLY A O 1
ATOM 1263 N N . SER A 1 166 ? -11.158 18.251 25.658 1.00 92.31 166 SER A N 1
ATOM 1264 C CA . SER A 1 166 ? -9.986 18.667 24.860 1.00 92.31 166 SER A CA 1
ATOM 1265 C C . SER A 1 166 ? -9.959 18.129 23.424 1.00 92.31 166 SER A C 1
ATOM 1267 O O . SER A 1 166 ? -9.140 18.571 22.621 1.00 92.31 166 SER A O 1
ATOM 1269 N N . CYS A 1 167 ? -10.823 17.171 23.091 1.00 92.81 167 CYS A N 1
ATOM 1270 C CA . CYS A 1 167 ? -10.994 16.648 21.741 1.00 92.81 167 CYS A CA 1
ATOM 1271 C C . CYS A 1 167 ? -12.434 16.180 21.529 1.00 92.81 167 CYS A C 1
ATOM 1273 O O . CYS A 1 167 ? -13.167 15.940 22.494 1.00 92.81 167 CYS A O 1
ATOM 1275 N N . GLU A 1 168 ? -12.808 15.984 20.266 1.00 93.00 168 GLU A N 1
ATOM 1276 C CA . GLU A 1 168 ? -14.038 15.272 19.927 1.00 93.00 168 GLU A CA 1
ATOM 1277 C C . GLU A 1 168 ? -14.040 13.879 20.577 1.00 93.00 168 GLU A C 1
ATOM 1279 O O . GLU A 1 168 ? -12.996 13.228 20.628 1.00 93.00 168 GLU A O 1
ATOM 1284 N N . PRO A 1 169 ? -15.176 13.384 21.093 1.00 92.19 169 PRO A N 1
ATOM 1285 C CA . PRO A 1 169 ? -15.212 12.116 21.822 1.00 92.19 169 PRO A CA 1
ATOM 1286 C C . PRO A 1 169 ? -15.149 10.887 20.903 1.00 92.19 169 PRO A C 1
ATOM 1288 O O . PRO A 1 169 ? -14.881 9.773 21.371 1.00 92.19 169 PRO A O 1
ATOM 1291 N N . ARG A 1 170 ? -15.456 11.062 19.613 1.00 92.94 170 ARG A N 1
ATOM 1292 C CA . ARG A 1 170 ? -15.483 9.999 18.608 1.00 92.94 170 ARG A CA 1
ATOM 1293 C C . ARG A 1 170 ? -15.317 10.556 17.201 1.00 92.94 170 ARG A C 1
ATOM 1295 O O . ARG A 1 170 ? -15.635 11.710 16.939 1.00 92.94 170 ARG A O 1
ATOM 1302 N N . GLY A 1 171 ? -14.887 9.689 16.302 1.00 95.12 171 GLY A N 1
ATOM 1303 C CA . GLY A 1 171 ? -14.824 9.949 14.873 1.00 95.12 171 GLY A CA 1
ATOM 1304 C C . GLY A 1 171 ? -14.389 8.694 14.132 1.00 95.12 171 GLY A C 1
ATOM 1305 O O . GLY A 1 171 ? -14.345 7.606 14.705 1.00 95.12 171 GLY A O 1
ATOM 1306 N N . VAL A 1 172 ? -14.043 8.840 12.859 1.00 96.69 172 VAL A N 1
ATOM 1307 C CA . VAL A 1 172 ? -13.488 7.746 12.058 1.00 96.69 172 VAL A CA 1
ATOM 1308 C C . VAL A 1 172 ? -12.013 8.029 11.824 1.00 96.69 172 VAL A C 1
ATOM 1310 O O . VAL A 1 172 ? -11.655 9.053 11.249 1.00 96.69 172 VAL A O 1
ATOM 1313 N N . TYR A 1 173 ? -11.150 7.126 12.286 1.00 95.44 173 TYR A N 1
ATOM 1314 C CA . TYR A 1 173 ? -9.727 7.165 11.981 1.00 95.44 173 TYR A CA 1
ATOM 1315 C C . TYR A 1 173 ? -9.481 6.345 10.719 1.00 95.44 173 TYR A C 1
ATOM 1317 O O . TYR A 1 173 ? -9.844 5.170 10.671 1.00 95.44 173 TYR A O 1
ATOM 1325 N N . VAL A 1 174 ? -8.868 6.941 9.699 1.00 96.69 174 VAL A N 1
ATOM 1326 C CA . VAL A 1 174 ? -8.577 6.240 8.444 1.00 96.69 174 VAL A CA 1
ATOM 1327 C C . VAL A 1 174 ? -7.076 6.033 8.322 1.00 96.69 174 VAL A C 1
ATOM 1329 O O . VAL A 1 174 ? -6.312 6.983 8.167 1.00 96.69 174 VAL A O 1
ATOM 1332 N N . GLY A 1 175 ? -6.642 4.777 8.408 1.00 95.50 175 GLY A N 1
ATOM 1333 C CA . GLY A 1 175 ? -5.255 4.408 8.153 1.00 95.50 175 GLY A CA 1
ATOM 1334 C C . GLY A 1 175 ? -4.975 4.450 6.656 1.00 95.50 175 GLY A C 1
ATOM 1335 O O . GLY A 1 175 ? -5.501 3.613 5.927 1.00 95.50 175 GLY A O 1
ATOM 1336 N N . LEU A 1 176 ? -4.152 5.403 6.214 1.00 95.50 176 LEU A N 1
ATOM 1337 C CA . LEU A 1 176 ? -3.677 5.550 4.834 1.00 95.50 176 LEU A CA 1
ATOM 1338 C C . LEU A 1 176 ? -2.147 5.536 4.805 1.00 95.50 176 LEU A C 1
ATOM 1340 O O . LEU A 1 176 ? -1.500 5.985 5.752 1.00 95.50 176 LEU A O 1
ATOM 1344 N N . VAL A 1 177 ? -1.565 5.042 3.710 1.00 93.81 177 VAL A N 1
ATOM 1345 C CA . VAL A 1 177 ? -0.110 4.892 3.570 1.00 93.81 177 VAL A CA 1
ATOM 1346 C C . VAL A 1 177 ? 0.444 5.885 2.544 1.00 93.81 177 VAL A C 1
ATOM 1348 O O . VAL A 1 177 ? 0.015 5.959 1.391 1.00 93.81 177 VAL A O 1
ATOM 1351 N N . GLY A 1 178 ? 1.424 6.676 2.974 1.00 93.12 178 GLY A N 1
ATOM 1352 C CA . GLY A 1 178 ? 2.179 7.601 2.129 1.00 93.12 178 GLY A CA 1
ATOM 1353 C C . GLY A 1 178 ? 3.167 6.920 1.191 1.00 93.12 178 GLY A C 1
ATOM 1354 O O . GLY A 1 178 ? 3.371 5.713 1.281 1.00 93.12 178 GLY A O 1
ATOM 1355 N N . ALA A 1 179 ? 3.746 7.683 0.266 1.00 93.56 179 ALA A N 1
ATOM 1356 C CA . ALA A 1 179 ? 4.765 7.153 -0.635 1.00 93.56 179 ALA A CA 1
ATOM 1357 C C . ALA A 1 179 ? 6.089 6.978 0.114 1.00 93.56 179 ALA A C 1
ATOM 1359 O O . ALA A 1 179 ? 6.514 7.900 0.805 1.00 93.56 179 ALA A O 1
ATOM 1360 N N . ARG A 1 180 ? 6.750 5.828 -0.039 1.00 92.44 180 ARG A N 1
ATOM 1361 C CA . ARG A 1 180 ? 8.034 5.549 0.612 1.00 92.44 180 ARG A CA 1
ATOM 1362 C C . ARG A 1 180 ? 9.167 5.567 -0.414 1.00 92.44 180 ARG A C 1
ATOM 1364 O O . ARG A 1 180 ? 9.142 4.814 -1.385 1.00 92.44 180 ARG A O 1
ATOM 1371 N N . TYR A 1 181 ? 10.187 6.391 -0.175 1.00 93.75 181 TYR A N 1
ATOM 1372 C CA . TYR A 1 181 ? 11.313 6.608 -1.102 1.00 93.75 181 TYR A CA 1
ATOM 1373 C C . TYR A 1 181 ? 12.682 6.248 -0.517 1.00 93.75 181 TYR A C 1
ATOM 1375 O O . TYR A 1 181 ? 13.696 6.311 -1.206 1.00 93.75 181 TYR A O 1
ATOM 1383 N N . GLU A 1 182 ? 12.730 5.827 0.743 1.00 92.12 182 GLU A N 1
ATOM 1384 C CA . GLU A 1 182 ? 13.957 5.493 1.467 1.00 92.12 182 GLU A CA 1
ATOM 1385 C C . GLU A 1 182 ? 14.604 4.186 0.985 1.00 92.12 182 GLU A C 1
ATOM 1387 O O . GLU A 1 182 ? 15.743 3.892 1.348 1.00 92.12 182 GLU A O 1
ATOM 1392 N N . ARG A 1 183 ? 13.896 3.400 0.163 1.00 93.56 183 ARG A N 1
ATOM 1393 C CA . ARG A 1 183 ? 14.417 2.200 -0.498 1.00 93.56 183 ARG A CA 1
ATOM 1394 C C . ARG A 1 183 ? 14.391 2.361 -2.019 1.00 93.56 183 ARG A C 1
ATOM 1396 O O . ARG A 1 183 ? 13.318 2.238 -2.614 1.00 93.56 183 ARG A O 1
ATOM 1403 N N . PRO A 1 184 ? 15.555 2.599 -2.651 1.00 94.06 184 PRO A N 1
ATOM 1404 C CA . PRO A 1 184 ? 15.660 2.650 -4.099 1.00 94.06 184 PRO A CA 1
ATOM 1405 C C . PRO A 1 184 ? 15.122 1.384 -4.756 1.00 94.06 184 PRO A C 1
ATOM 1407 O O . PRO A 1 184 ? 15.318 0.277 -4.258 1.00 94.06 184 PRO A O 1
ATOM 1410 N N . GLU A 1 185 ? 14.459 1.571 -5.890 1.00 94.56 185 GLU A N 1
ATOM 1411 C CA . GLU A 1 185 ? 13.908 0.504 -6.728 1.00 94.56 185 GLU A CA 1
ATOM 1412 C C . GLU A 1 185 ? 12.849 -0.384 -6.061 1.00 94.56 185 GLU A C 1
ATOM 1414 O O . GLU A 1 185 ? 12.531 -1.454 -6.576 1.00 94.56 185 GLU A O 1
ATOM 1419 N N . GLN A 1 186 ? 12.252 0.064 -4.952 1.00 95.06 186 GLN A N 1
ATOM 1420 C CA . GLN A 1 186 ? 11.164 -0.632 -4.264 1.00 95.06 186 GLN A CA 1
ATOM 1421 C C . GLN A 1 186 ? 9.947 0.274 -4.053 1.00 95.06 186 GLN A C 1
ATOM 1423 O O . GLN A 1 186 ? 10.070 1.495 -3.993 1.00 95.06 186 GLN A O 1
ATOM 1428 N N . MET A 1 187 ? 8.765 -0.337 -3.913 1.00 94.06 187 MET A N 1
ATOM 1429 C CA . MET A 1 187 ? 7.500 0.360 -3.620 1.00 94.06 187 MET A CA 1
ATOM 1430 C C . MET A 1 187 ? 7.240 1.517 -4.604 1.00 94.06 187 MET A C 1
ATOM 1432 O O . MET A 1 187 ? 7.349 1.315 -5.817 1.00 94.06 187 MET A O 1
ATOM 1436 N N . GLU A 1 188 ? 6.906 2.720 -4.127 1.00 95.75 188 GLU A N 1
ATOM 1437 C CA . GLU A 1 188 ? 6.594 3.858 -4.993 1.00 95.75 188 GLU A CA 1
ATOM 1438 C C . GLU A 1 188 ? 7.752 4.244 -5.914 1.00 95.75 188 GLU A C 1
ATOM 1440 O O . GLU A 1 188 ? 7.491 4.654 -7.046 1.00 95.75 188 GLU A O 1
ATOM 1445 N N . TRP A 1 189 ? 9.011 4.014 -5.514 1.00 96.75 189 TRP A N 1
ATOM 1446 C CA . TRP A 1 189 ? 10.174 4.288 -6.364 1.00 96.75 189 TRP A CA 1
ATOM 1447 C C . TRP A 1 189 ? 10.042 3.647 -7.749 1.00 96.75 189 TRP A C 1
ATOM 1449 O O . TRP A 1 189 ? 10.347 4.277 -8.759 1.00 96.75 189 TRP A O 1
ATOM 1459 N N . ARG A 1 190 ? 9.525 2.415 -7.823 1.00 97.06 190 ARG A N 1
ATOM 1460 C CA . ARG A 1 190 ? 9.391 1.662 -9.082 1.00 97.06 190 ARG A CA 1
ATOM 1461 C C . ARG A 1 190 ? 8.418 2.287 -10.072 1.00 97.06 190 ARG A C 1
ATOM 1463 O O . ARG A 1 190 ? 8.473 1.955 -11.255 1.00 97.06 190 ARG A O 1
ATOM 1470 N N . THR A 1 191 ? 7.509 3.132 -9.595 1.00 97.31 191 THR A N 1
ATOM 1471 C CA . THR A 1 191 ? 6.401 3.675 -10.392 1.00 97.31 191 THR A CA 1
ATOM 1472 C C . THR A 1 191 ? 6.468 5.186 -10.561 1.00 97.31 191 THR A C 1
ATOM 1474 O O . THR A 1 191 ? 5.920 5.699 -11.535 1.00 97.31 191 THR A O 1
ATOM 1477 N N . THR A 1 192 ? 7.155 5.900 -9.664 1.00 97.56 192 THR A N 1
ATOM 1478 C CA . THR A 1 192 ? 7.218 7.367 -9.683 1.00 97.56 192 THR A CA 1
ATOM 1479 C C . THR A 1 192 ? 8.630 7.923 -9.831 1.00 97.56 192 THR A C 1
ATOM 1481 O O . THR A 1 192 ? 8.761 9.077 -10.232 1.00 97.56 192 THR A O 1
ATOM 1484 N N . ILE A 1 193 ? 9.684 7.146 -9.558 1.00 97.88 193 ILE A N 1
ATOM 1485 C CA . ILE A 1 193 ? 11.070 7.588 -9.743 1.00 97.88 193 ILE A CA 1
ATOM 1486 C C . ILE A 1 193 ? 11.650 6.948 -11.000 1.00 97.88 193 ILE A C 1
ATOM 1488 O O . ILE A 1 193 ? 11.559 5.741 -11.213 1.00 97.88 193 ILE A O 1
ATOM 1492 N N . VAL A 1 194 ? 12.268 7.779 -11.834 1.00 98.00 194 VAL A N 1
ATOM 1493 C CA . VAL A 1 194 ? 12.895 7.376 -13.090 1.00 98.00 194 VAL A CA 1
ATOM 1494 C C . VAL A 1 194 ? 14.403 7.519 -12.963 1.00 98.00 194 VAL A C 1
ATOM 1496 O O . VAL A 1 194 ? 14.903 8.624 -12.753 1.00 98.00 194 VAL A O 1
ATOM 1499 N N . THR A 1 195 ? 15.132 6.411 -13.109 1.00 97.38 195 THR A N 1
ATOM 1500 C CA . THR A 1 195 ? 16.605 6.385 -13.103 1.00 97.38 195 THR A CA 1
ATOM 1501 C C . THR A 1 195 ? 17.141 5.658 -14.331 1.00 97.38 195 THR A C 1
ATOM 1503 O O . THR A 1 195 ? 16.450 4.821 -14.911 1.00 97.38 195 THR A O 1
ATOM 1506 N N . ALA A 1 196 ? 18.385 5.945 -14.721 1.00 96.00 196 ALA A N 1
ATOM 1507 C CA . ALA A 1 196 ? 19.030 5.270 -15.850 1.00 96.00 196 ALA A CA 1
ATOM 1508 C C . ALA A 1 196 ? 19.190 3.754 -15.613 1.00 96.00 196 ALA A C 1
ATOM 1510 O O . ALA A 1 196 ? 19.124 2.966 -16.551 1.00 96.00 196 ALA A O 1
ATOM 1511 N N . GLN A 1 197 ? 19.363 3.338 -14.355 1.00 95.31 197 GLN A N 1
ATOM 1512 C CA . GLN A 1 197 ? 19.588 1.945 -13.962 1.00 95.31 197 GLN A CA 1
ATOM 1513 C C . GLN A 1 197 ? 18.287 1.128 -13.887 1.00 95.31 197 GLN A C 1
ATOM 1515 O O . GLN A 1 197 ? 18.278 -0.062 -14.214 1.00 95.31 197 GLN A O 1
ATOM 1520 N N . GLN A 1 198 ? 17.185 1.747 -13.454 1.00 96.44 198 GLN A N 1
ATOM 1521 C CA . GLN A 1 198 ? 15.888 1.080 -13.324 1.00 96.44 198 GLN A CA 1
ATOM 1522 C C . GLN A 1 198 ? 15.086 1.131 -14.623 1.00 96.44 198 GLN A C 1
ATOM 1524 O O . GLN A 1 198 ? 14.548 0.114 -15.055 1.00 96.44 198 GLN A O 1
ATOM 1529 N N . ASN A 1 199 ? 14.992 2.303 -15.251 1.00 98.06 199 ASN A N 1
ATOM 1530 C CA . ASN A 1 199 ? 13.996 2.574 -16.281 1.00 98.06 199 ASN A CA 1
ATOM 1531 C C . ASN A 1 199 ? 14.526 2.269 -17.685 1.00 98.06 199 ASN A C 1
ATOM 1533 O O . ASN A 1 199 ? 14.637 3.152 -18.540 1.00 98.06 199 ASN A O 1
ATOM 1537 N N . THR A 1 200 ? 14.840 0.994 -17.912 1.00 97.94 200 THR A N 1
ATOM 1538 C CA . THR A 1 200 ? 15.294 0.455 -19.199 1.00 97.94 200 THR A CA 1
ATOM 1539 C C . THR A 1 200 ? 14.243 -0.465 -19.824 1.00 97.94 200 THR A C 1
ATOM 1541 O O . THR A 1 200 ? 13.444 -1.084 -19.115 1.00 97.94 200 THR A O 1
ATOM 1544 N N . ALA A 1 201 ? 14.281 -0.614 -21.152 1.00 97.94 201 ALA A N 1
ATOM 1545 C CA . ALA A 1 201 ? 13.395 -1.525 -21.885 1.00 97.94 201 ALA A CA 1
ATOM 1546 C C . ALA A 1 201 ? 13.516 -2.979 -21.392 1.00 97.94 201 ALA A C 1
ATOM 1548 O O . ALA A 1 201 ? 12.508 -3.656 -21.208 1.00 97.94 201 ALA A O 1
ATOM 1549 N N . ALA A 1 202 ? 14.736 -3.428 -21.070 1.00 97.25 202 ALA A N 1
ATOM 1550 C CA . ALA A 1 202 ? 14.996 -4.764 -20.524 1.00 97.25 202 ALA A CA 1
ATOM 1551 C C . ALA A 1 202 ? 14.346 -5.003 -19.148 1.00 97.25 202 ALA A C 1
ATOM 1553 O O . ALA A 1 202 ? 14.058 -6.141 -18.786 1.00 97.25 202 ALA A O 1
ATOM 1554 N N . ARG A 1 203 ? 14.099 -3.936 -18.377 1.00 97.50 203 ARG A N 1
ATOM 1555 C CA . ARG A 1 203 ? 13.400 -3.985 -17.083 1.00 97.50 203 ARG A CA 1
ATOM 1556 C C . ARG A 1 203 ? 11.902 -3.681 -17.205 1.00 97.50 203 ARG A C 1
ATOM 1558 O O . ARG A 1 203 ? 11.229 -3.535 -16.189 1.00 97.50 203 ARG A O 1
ATOM 1565 N N . GLY A 1 204 ? 11.379 -3.603 -18.429 1.00 97.94 204 GLY A N 1
ATOM 1566 C CA . GLY A 1 204 ? 9.959 -3.407 -18.708 1.00 97.94 204 GLY A CA 1
ATOM 1567 C C . GLY A 1 204 ? 9.502 -1.949 -18.778 1.00 97.94 204 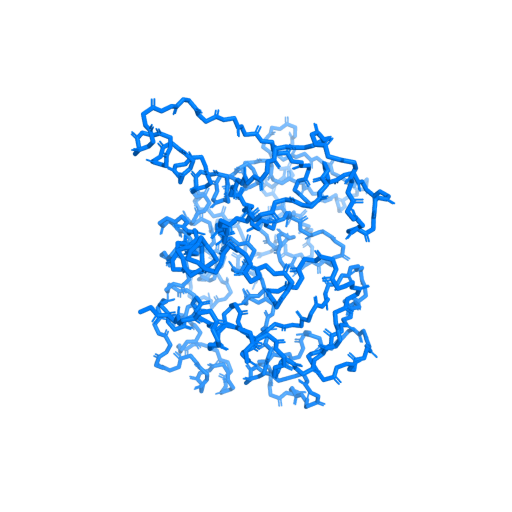GLY A C 1
ATOM 1568 O O . GLY A 1 204 ? 8.298 -1.695 -18.781 1.00 97.94 204 GLY A O 1
ATOM 1569 N N . TYR A 1 205 ? 10.422 -0.984 -18.811 1.00 98.56 205 TYR A N 1
ATOM 1570 C CA . TYR A 1 205 ? 10.100 0.444 -18.837 1.00 98.56 205 TYR A CA 1
ATOM 1571 C C . TYR A 1 205 ? 10.231 1.048 -20.232 1.00 98.56 205 TYR A C 1
ATOM 1573 O O . TYR A 1 205 ? 11.125 0.701 -20.999 1.00 98.56 205 TYR A O 1
ATOM 1581 N N . GLY A 1 206 ? 9.387 2.036 -20.512 1.00 98.25 206 GLY A N 1
ATOM 1582 C CA . GLY A 1 206 ? 9.343 2.725 -21.793 1.00 98.25 206 GLY A CA 1
ATOM 1583 C C . GLY A 1 206 ? 8.457 2.047 -22.824 1.00 98.25 206 GLY A C 1
ATOM 1584 O O . GLY A 1 206 ? 8.052 0.893 -22.671 1.00 98.25 206 GLY A O 1
ATOM 1585 N N . SER A 1 207 ? 8.148 2.803 -23.872 1.00 97.50 207 SER A N 1
ATOM 1586 C CA . SER A 1 207 ? 7.318 2.380 -25.004 1.00 97.50 207 SER A CA 1
ATOM 1587 C C . SER A 1 207 ? 7.878 1.139 -25.704 1.00 97.50 207 SER A C 1
ATOM 1589 O O . SER A 1 207 ? 7.114 0.214 -25.962 1.00 97.50 207 SER A O 1
ATOM 1591 N N . GLU A 1 208 ? 9.200 1.084 -25.872 1.00 97.19 208 GLU A N 1
ATOM 1592 C CA . GLU A 1 208 ? 9.947 0.029 -26.576 1.00 97.19 208 GLU A CA 1
ATOM 1593 C C . GLU A 1 208 ? 10.212 -1.248 -25.750 1.00 97.19 208 GLU A C 1
ATOM 1595 O O . GLU A 1 208 ? 10.935 -2.139 -26.192 1.00 97.19 208 GLU A O 1
ATOM 1600 N N . ALA A 1 209 ? 9.687 -1.350 -24.524 1.00 97.94 209 ALA A N 1
ATOM 1601 C CA . ALA A 1 209 ? 9.836 -2.562 -23.720 1.00 97.94 209 ALA A CA 1
ATOM 1602 C C . ALA A 1 209 ? 9.070 -3.743 -24.339 1.00 97.94 209 ALA A C 1
ATOM 1604 O O . ALA A 1 209 ? 7.891 -3.609 -24.671 1.00 97.94 209 ALA A O 1
ATOM 1605 N N . ASP A 1 210 ? 9.713 -4.912 -24.422 1.00 97.81 210 ASP A N 1
ATOM 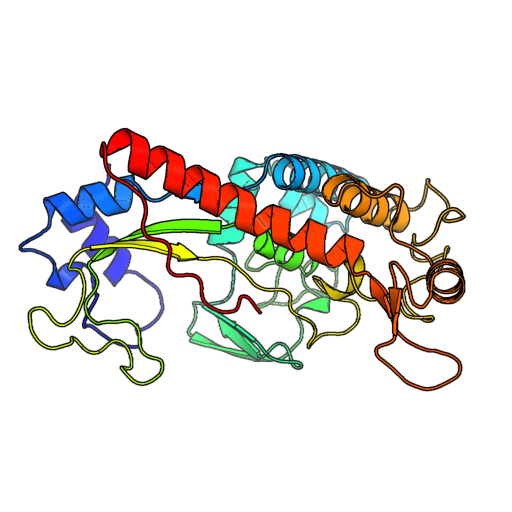1606 C CA . ASP A 1 210 ? 9.101 -6.128 -24.967 1.00 97.81 210 ASP A CA 1
ATOM 1607 C C . ASP A 1 210 ? 7.855 -6.522 -24.144 1.00 97.81 210 ASP A C 1
ATOM 1609 O O . ASP A 1 210 ? 7.989 -6.843 -22.954 1.00 97.81 210 ASP A O 1
ATOM 1613 N N . PRO A 1 211 ? 6.644 -6.511 -24.738 1.00 96.50 211 PRO A N 1
ATOM 1614 C CA . PRO A 1 211 ? 5.397 -6.787 -24.027 1.00 96.50 211 PRO A CA 1
ATOM 1615 C C . PRO A 1 211 ? 5.277 -8.231 -23.521 1.00 96.50 211 PRO A C 1
ATOM 1617 O O . PRO A 1 211 ? 4.451 -8.484 -22.643 1.00 96.50 211 PRO A O 1
ATOM 1620 N N . ALA A 1 212 ? 6.079 -9.169 -24.035 1.00 95.38 212 ALA A N 1
ATOM 1621 C CA . ALA A 1 212 ? 6.056 -10.565 -23.604 1.00 95.38 212 ALA A CA 1
ATOM 1622 C C . ALA A 1 212 ? 6.780 -10.795 -22.266 1.00 95.38 212 ALA A C 1
ATOM 1624 O O . ALA A 1 212 ? 6.515 -11.788 -21.584 1.00 95.38 212 ALA A O 1
ATOM 1625 N N . LEU A 1 213 ? 7.676 -9.888 -21.857 1.00 96.75 213 LEU A N 1
ATOM 1626 C CA . LEU A 1 213 ? 8.435 -10.051 -20.618 1.00 96.75 213 LEU A CA 1
ATOM 1627 C C . LEU A 1 213 ? 7.526 -9.894 -19.385 1.00 96.75 213 LEU A C 1
ATOM 1629 O O . LEU A 1 213 ? 6.778 -8.913 -19.294 1.00 96.75 213 LEU A O 1
ATOM 1633 N N . PRO A 1 214 ? 7.643 -10.772 -18.366 1.00 96.44 214 PRO A N 1
ATOM 1634 C CA . PRO A 1 214 ? 6.882 -10.638 -17.121 1.00 96.44 214 PRO A CA 1
ATOM 1635 C C . PRO A 1 214 ? 7.071 -9.276 -16.438 1.00 96.44 214 PRO A C 1
ATOM 1637 O O . PRO A 1 214 ? 6.112 -8.691 -15.937 1.00 96.44 214 PRO A O 1
ATOM 1640 N N . ALA A 1 215 ? 8.291 -8.727 -16.475 1.00 96.56 215 ALA A N 1
ATOM 1641 C CA . ALA A 1 215 ? 8.583 -7.398 -15.941 1.00 96.56 215 ALA A CA 1
ATOM 1642 C C . ALA A 1 215 ? 7.780 -6.299 -16.659 1.00 96.56 215 ALA A C 1
ATOM 1644 O O . ALA A 1 215 ? 7.206 -5.437 -15.996 1.00 96.56 215 ALA A O 1
ATOM 1645 N N . THR A 1 216 ? 7.674 -6.361 -17.991 1.00 98.44 216 THR A N 1
ATOM 1646 C CA . THR A 1 216 ? 6.857 -5.426 -18.776 1.00 98.44 216 THR A CA 1
ATOM 1647 C C . THR A 1 216 ? 5.378 -5.582 -18.453 1.00 98.44 216 THR A C 1
ATOM 1649 O O . THR A 1 216 ? 4.687 -4.591 -18.246 1.00 98.44 216 THR A O 1
ATOM 1652 N N . ARG A 1 217 ? 4.862 -6.810 -18.344 1.00 98.38 217 ARG A N 1
ATOM 1653 C CA . ARG A 1 217 ? 3.457 -7.026 -17.956 1.00 98.38 217 ARG A CA 1
ATOM 1654 C C . ARG A 1 217 ? 3.145 -6.379 -16.603 1.00 98.38 217 ARG A C 1
ATOM 1656 O O . ARG A 1 217 ? 2.145 -5.673 -16.486 1.00 98.38 217 ARG A O 1
ATOM 1663 N N . LEU A 1 218 ? 4.047 -6.522 -15.628 1.00 97.88 218 LEU A N 1
ATOM 1664 C CA . LEU A 1 218 ? 3.912 -5.898 -14.312 1.00 97.88 218 LEU A CA 1
ATOM 1665 C C . LEU A 1 218 ? 3.937 -4.362 -14.381 1.00 97.88 218 LEU A C 1
ATOM 1667 O O . LEU A 1 218 ? 3.063 -3.708 -13.812 1.00 97.88 218 LEU A O 1
ATOM 1671 N N . THR A 1 219 ? 4.903 -3.759 -15.082 1.00 98.31 219 THR A N 1
ATOM 1672 C CA . THR A 1 219 ? 4.968 -2.290 -15.217 1.00 98.31 219 THR A CA 1
ATOM 1673 C C . THR A 1 219 ? 3.758 -1.733 -15.970 1.00 98.31 219 THR A C 1
ATOM 1675 O O . THR A 1 219 ? 3.285 -0.644 -15.642 1.00 98.31 219 THR A O 1
ATOM 1678 N N . ARG A 1 220 ? 3.205 -2.469 -16.942 1.00 98.31 220 ARG A N 1
ATOM 1679 C CA . ARG A 1 220 ? 1.993 -2.072 -17.675 1.00 98.31 220 ARG A CA 1
ATOM 1680 C C . ARG A 1 220 ? 0.727 -2.184 -16.828 1.00 98.31 220 ARG A C 1
ATOM 1682 O O . ARG A 1 220 ? -0.127 -1.306 -16.951 1.00 98.31 220 ARG A O 1
ATOM 1689 N N . ALA A 1 221 ? 0.631 -3.170 -15.935 1.00 98.56 221 ALA A N 1
ATOM 1690 C CA . ALA A 1 221 ? -0.455 -3.249 -14.955 1.00 98.56 221 ALA A CA 1
ATOM 1691 C C . ALA A 1 221 ? -0.465 -2.003 -14.058 1.00 98.56 221 ALA A C 1
ATOM 1693 O O . ALA A 1 221 ? -1.473 -1.299 -13.957 1.00 98.56 221 ALA A O 1
ATOM 1694 N N . TRP A 1 222 ? 0.700 -1.643 -13.509 1.00 98.62 222 TRP A N 1
ATOM 1695 C CA . TRP A 1 222 ? 0.865 -0.409 -12.738 1.00 98.62 222 TRP A CA 1
ATOM 1696 C C . TRP A 1 222 ? 0.537 0.846 -13.550 1.00 98.62 222 TRP A C 1
ATOM 1698 O O . TRP A 1 222 ? -0.186 1.718 -13.067 1.00 98.62 222 TRP A O 1
ATOM 1708 N N . ALA A 1 223 ? 1.013 0.942 -14.793 1.00 98.62 223 ALA A N 1
ATOM 1709 C CA . ALA A 1 223 ? 0.711 2.077 -15.660 1.00 98.62 223 ALA A CA 1
ATOM 1710 C C . ALA A 1 223 ? -0.801 2.246 -15.876 1.00 98.62 223 ALA A C 1
ATOM 1712 O O . ALA A 1 223 ? -1.311 3.353 -15.702 1.00 98.62 223 ALA A O 1
ATOM 1713 N N . ARG A 1 224 ? -1.537 1.160 -16.158 1.00 98.62 224 ARG A N 1
ATOM 1714 C CA . ARG A 1 224 ? -3.004 1.192 -16.294 1.00 98.62 224 ARG A CA 1
ATOM 1715 C C . ARG A 1 224 ? -3.690 1.697 -15.030 1.00 98.62 224 ARG A C 1
ATOM 1717 O O . ARG A 1 224 ? -4.552 2.572 -15.121 1.00 98.62 224 ARG A O 1
ATOM 1724 N N . ALA A 1 225 ? -3.285 1.206 -13.859 1.00 98.50 225 ALA A N 1
ATOM 1725 C CA . ALA A 1 225 ? -3.841 1.653 -12.582 1.00 98.50 225 ALA A CA 1
ATOM 1726 C C . ALA A 1 225 ? -3.647 3.165 -12.369 1.00 98.50 225 ALA A C 1
ATOM 1728 O O . ALA A 1 225 ? -4.561 3.869 -11.929 1.00 98.50 225 ALA A O 1
ATOM 1729 N N . LEU A 1 226 ? -2.480 3.672 -12.771 1.00 98.50 226 LEU A N 1
ATOM 1730 C CA . LEU A 1 226 ? -2.113 5.087 -12.723 1.00 98.50 226 LEU A CA 1
ATOM 1731 C C . LEU A 1 226 ? -2.702 5.920 -13.879 1.00 98.50 226 LEU A C 1
ATOM 1733 O O . LEU A 1 226 ? -2.538 7.137 -13.896 1.00 98.50 226 LEU A O 1
ATOM 1737 N N . GLY A 1 227 ? -3.414 5.308 -14.832 1.00 98.12 227 GLY A N 1
ATOM 1738 C CA . GLY A 1 227 ? -3.966 6.002 -16.000 1.00 98.12 227 GLY A CA 1
ATOM 1739 C C . GLY A 1 227 ? -2.901 6.477 -16.992 1.00 98.12 227 GLY A C 1
ATOM 1740 O O . GLY A 1 227 ? -3.074 7.506 -17.641 1.00 98.12 227 GLY A O 1
ATOM 1741 N N . LEU A 1 228 ? -1.788 5.753 -17.084 1.00 97.94 228 LEU A N 1
ATOM 1742 C CA . LEU A 1 228 ? -0.656 6.031 -17.960 1.00 97.94 228 LEU A CA 1
ATOM 1743 C C . LEU A 1 228 ? -0.587 4.987 -19.089 1.00 97.94 228 LEU A C 1
ATOM 1745 O O . LEU A 1 228 ? -0.922 3.824 -18.859 1.00 97.94 228 LEU A O 1
ATOM 1749 N N . PRO A 1 229 ? -0.093 5.352 -20.288 1.00 96.56 229 PRO A N 1
ATOM 1750 C CA . PRO A 1 229 ? 0.139 4.375 -21.358 1.00 96.56 229 PRO A CA 1
ATOM 1751 C C . PRO A 1 229 ? 1.229 3.359 -20.975 1.00 96.56 229 PRO A C 1
ATOM 1753 O O . PRO A 1 229 ? 1.141 2.169 -21.290 1.00 96.56 229 PRO A O 1
ATOM 1756 N N . HIS A 1 230 ? 2.249 3.835 -20.257 1.00 98.25 230 HIS A N 1
ATOM 1757 C CA . HIS A 1 230 ? 3.341 3.054 -19.689 1.00 98.25 230 HIS A CA 1
ATOM 1758 C C . HIS A 1 230 ? 4.081 3.824 -18.610 1.00 98.25 230 HIS A C 1
ATOM 1760 O O . HIS A 1 230 ? 3.983 5.052 -18.517 1.00 98.25 230 HIS A O 1
ATOM 1766 N N . LEU A 1 231 ? 4.852 3.085 -17.813 1.00 98.50 231 LEU A N 1
ATOM 1767 C CA . LEU A 1 231 ? 5.895 3.677 -16.988 1.00 98.50 231 LEU A CA 1
ATOM 1768 C C . LEU A 1 231 ? 7.082 4.044 -17.892 1.00 98.50 231 LEU A C 1
ATOM 1770 O O . LEU A 1 231 ? 7.496 3.211 -18.703 1.00 98.50 231 LEU A O 1
ATOM 1774 N N . PRO A 1 232 ? 7.612 5.269 -17.790 1.00 98.25 232 PRO A N 1
ATOM 1775 C CA . PRO A 1 232 ? 8.556 5.816 -18.758 1.00 98.25 232 PRO A CA 1
ATOM 1776 C C . PRO A 1 232 ? 9.940 5.177 -18.639 1.00 98.25 232 PRO A C 1
ATOM 1778 O O . PRO A 1 232 ? 10.366 4.769 -17.555 1.00 98.25 232 PRO A O 1
ATOM 1781 N N . SER A 1 233 ? 10.659 5.145 -19.754 1.00 97.94 233 SER A N 1
ATOM 1782 C CA . SER A 1 233 ? 12.106 4.942 -19.780 1.00 97.94 233 SER A CA 1
ATOM 1783 C C . SER A 1 233 ? 12.844 6.192 -19.295 1.00 97.94 233 SER A C 1
ATOM 1785 O O . SER A 1 233 ? 12.290 7.293 -19.245 1.00 97.94 233 SER A O 1
ATOM 1787 N N . HIS A 1 234 ? 14.131 6.041 -18.978 1.00 97.31 234 HIS A N 1
ATOM 1788 C CA . HIS A 1 234 ? 14.981 7.184 -18.640 1.00 97.31 234 HIS A CA 1
ATOM 1789 C C . HIS A 1 234 ? 15.085 8.204 -19.782 1.00 97.31 234 HIS A C 1
ATOM 1791 O O . HIS A 1 234 ? 14.936 9.398 -19.541 1.00 97.31 234 HIS A O 1
ATOM 1797 N N . ALA A 1 235 ? 15.230 7.743 -21.029 1.00 96.19 235 ALA A N 1
ATOM 1798 C CA . ALA A 1 235 ? 15.309 8.618 -22.200 1.00 96.19 235 ALA A CA 1
ATOM 1799 C C . ALA A 1 235 ? 14.032 9.456 -22.399 1.00 96.19 235 ALA A C 1
ATOM 1801 O O . ALA A 1 235 ? 14.114 10.652 -22.673 1.00 96.19 235 ALA A O 1
ATOM 1802 N N . GLU A 1 236 ? 12.853 8.856 -22.201 1.00 96.88 236 GLU A N 1
ATOM 1803 C CA . GLU A 1 236 ? 11.574 9.579 -22.248 1.00 96.88 236 GLU A CA 1
ATOM 1804 C C . GLU A 1 236 ? 11.472 10.635 -21.136 1.00 96.88 236 GLU A C 1
ATOM 1806 O O . GLU A 1 236 ? 10.954 11.726 -21.374 1.00 96.88 236 GLU A O 1
ATOM 1811 N N . ALA A 1 237 ? 11.991 10.349 -19.935 1.00 96.44 237 ALA A N 1
ATOM 1812 C CA . ALA A 1 237 ? 11.999 11.320 -18.842 1.00 96.44 237 ALA A CA 1
ATOM 1813 C C . ALA A 1 237 ? 12.955 12.493 -19.088 1.00 96.44 237 ALA A C 1
ATOM 1815 O O . ALA A 1 237 ? 12.582 13.635 -18.824 1.00 96.44 237 ALA A O 1
ATOM 1816 N N . VAL A 1 238 ? 14.143 12.233 -19.645 1.00 95.12 238 VAL A N 1
ATOM 1817 C CA . VAL A 1 238 ? 15.091 13.280 -20.066 1.00 95.12 238 VAL A CA 1
ATOM 1818 C C . VAL A 1 238 ? 14.457 14.182 -21.128 1.00 95.12 238 VAL A C 1
ATOM 1820 O O . VAL A 1 238 ? 14.528 15.404 -21.022 1.00 95.12 238 VAL A O 1
ATOM 1823 N N . ALA A 1 239 ? 13.791 13.598 -22.129 1.00 94.31 239 ALA A N 1
ATOM 1824 C CA . ALA A 1 239 ? 13.131 14.355 -23.193 1.00 94.31 239 ALA A CA 1
ATOM 1825 C C . ALA A 1 239 ? 11.942 15.202 -22.694 1.00 94.31 239 ALA A C 1
ATOM 1827 O O . ALA A 1 239 ? 11.617 16.219 -23.303 1.00 94.31 239 ALA A O 1
ATOM 1828 N N . GLY A 1 240 ? 11.294 14.795 -21.597 1.00 91.88 240 GLY A N 1
ATOM 1829 C CA . GLY A 1 240 ? 10.162 15.495 -20.982 1.00 91.88 240 GLY A CA 1
ATOM 1830 C C . GLY A 1 240 ? 10.500 16.307 -19.721 1.00 91.88 240 GLY A C 1
ATOM 1831 O O . GLY A 1 240 ? 9.582 16.638 -18.957 1.00 91.88 240 GLY A O 1
ATOM 1832 N N . GLU A 1 241 ? 11.783 16.585 -19.464 1.00 90.88 241 GLU A N 1
ATOM 1833 C CA . GLU A 1 241 ? 12.245 17.361 -18.306 1.00 90.88 241 GLU A CA 1
ATOM 1834 C C . GLU A 1 241 ? 11.587 18.755 -18.258 1.00 90.88 241 GLU A C 1
ATOM 1836 O O . GLU A 1 241 ? 11.406 19.419 -19.277 1.00 90.88 241 GLU A O 1
ATOM 1841 N N . GLY A 1 242 ? 11.202 19.204 -17.058 1.00 80.44 242 GLY A N 1
ATOM 1842 C CA . GLY A 1 242 ? 10.568 20.513 -16.842 1.00 80.44 242 GLY A CA 1
ATOM 1843 C C . GLY A 1 242 ? 9.052 20.539 -17.082 1.00 80.44 242 GLY A C 1
ATOM 1844 O O . GLY A 1 242 ? 8.401 21.522 -16.736 1.00 80.44 242 GLY A O 1
ATOM 1845 N N . GLY A 1 243 ? 8.480 19.454 -17.616 1.00 90.12 243 GLY A N 1
ATOM 1846 C CA . GLY A 1 243 ? 7.037 19.228 -17.707 1.00 90.12 243 GLY A CA 1
ATOM 1847 C C . GLY A 1 243 ? 6.552 18.201 -16.680 1.00 90.12 243 GLY A C 1
ATOM 1848 O O . GLY A 1 243 ? 6.469 18.469 -15.483 1.00 90.12 243 GLY A O 1
ATOM 1849 N N . ARG A 1 244 ? 6.222 16.993 -17.157 1.00 94.75 244 ARG A N 1
ATOM 1850 C CA . ARG A 1 244 ? 5.814 15.851 -16.314 1.00 94.75 244 ARG A CA 1
ATOM 1851 C C . ARG A 1 244 ? 6.928 15.394 -15.368 1.00 94.75 244 ARG A C 1
ATOM 1853 O O . ARG A 1 244 ? 6.630 14.891 -14.285 1.00 94.75 244 ARG A O 1
ATOM 1860 N N . PHE A 1 245 ? 8.183 15.549 -15.784 1.00 97.56 245 PHE A N 1
ATOM 1861 C CA . PHE A 1 245 ? 9.345 15.024 -15.080 1.00 97.56 245 PHE A CA 1
ATOM 1862 C C . PHE A 1 245 ? 10.088 16.131 -14.341 1.00 97.56 245 PHE A C 1
ATOM 1864 O O . PHE A 1 245 ? 10.643 17.051 -14.947 1.00 97.56 245 PHE A O 1
ATOM 1871 N N . VAL A 1 246 ? 10.108 16.019 -13.014 1.00 96.31 246 VAL A N 1
ATOM 1872 C CA . VAL A 1 246 ? 10.829 16.928 -12.125 1.00 96.31 246 VAL A CA 1
ATOM 1873 C C . VAL A 1 246 ? 12.179 16.312 -11.810 1.00 96.31 246 VAL A C 1
ATOM 1875 O O . VAL A 1 246 ? 12.260 15.232 -11.232 1.00 96.31 246 VAL A O 1
ATOM 1878 N N . ARG A 1 247 ? 13.258 16.993 -12.177 1.00 95.56 247 ARG A N 1
ATOM 1879 C CA . ARG A 1 247 ? 14.612 16.534 -11.883 1.00 95.56 247 ARG A CA 1
ATOM 1880 C C . ARG A 1 247 ? 14.903 16.596 -10.383 1.00 95.56 247 ARG A C 1
ATOM 1882 O O . ARG A 1 247 ? 14.744 17.647 -9.769 1.00 95.56 247 ARG A O 1
ATOM 1889 N N . ILE A 1 248 ? 15.376 15.488 -9.811 1.00 94.12 248 ILE A N 1
ATOM 1890 C CA . ILE A 1 248 ? 15.654 15.359 -8.367 1.00 94.12 248 ILE A CA 1
ATOM 1891 C C . ILE A 1 248 ? 17.124 15.056 -8.041 1.00 94.12 248 ILE A C 1
ATOM 1893 O O . ILE A 1 248 ? 17.505 15.063 -6.873 1.00 94.12 248 ILE A O 1
ATOM 1897 N N . SER A 1 249 ? 17.976 14.830 -9.046 1.00 90.88 249 SER A N 1
ATOM 1898 C CA . SER A 1 249 ? 19.427 14.702 -8.853 1.00 90.88 249 SER A CA 1
ATOM 1899 C C . SER A 1 249 ? 20.240 15.444 -9.925 1.00 90.88 249 SER A C 1
ATOM 1901 O O . SER A 1 249 ? 19.752 15.805 -11.002 1.00 90.88 249 SER A O 1
ATOM 1903 N N . ARG A 1 250 ? 21.507 15.736 -9.607 1.00 81.56 250 ARG A N 1
ATOM 1904 C CA . ARG A 1 250 ? 22.461 16.415 -10.503 1.00 81.56 250 ARG A CA 1
ATOM 1905 C C . ARG A 1 250 ? 23.303 15.386 -11.270 1.00 81.56 250 ARG A C 1
ATOM 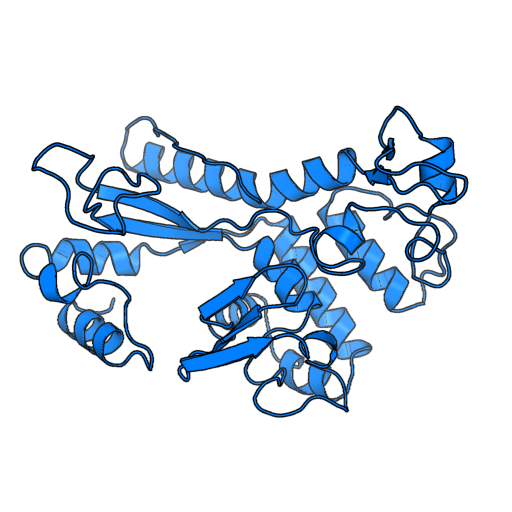1907 O O . ARG A 1 250 ? 23.500 14.281 -10.786 1.00 81.56 250 ARG A O 1
ATOM 1914 N N . GLY A 1 251 ? 23.851 15.775 -12.426 1.00 76.12 251 GLY A N 1
ATOM 1915 C CA . GLY A 1 251 ? 24.768 14.939 -13.222 1.00 76.12 251 GLY A CA 1
ATOM 1916 C C . GLY A 1 251 ? 24.178 14.414 -14.536 1.00 76.12 251 GLY A C 1
ATOM 1917 O O . GLY A 1 251 ? 23.054 14.753 -14.893 1.00 76.12 251 GLY A O 1
ATOM 1918 N N . ARG A 1 252 ? 24.960 13.626 -15.287 1.00 68.88 252 ARG A N 1
ATOM 1919 C CA . ARG A 1 252 ? 24.529 13.056 -16.580 1.00 68.88 252 ARG A CA 1
ATOM 1920 C C . ARG A 1 252 ? 23.439 11.990 -16.418 1.00 68.88 252 ARG A C 1
ATOM 1922 O O . ARG A 1 252 ? 22.494 11.989 -17.194 1.00 68.88 252 ARG A O 1
ATOM 1929 N N . ASP A 1 253 ? 23.507 11.200 -15.349 1.00 80.81 253 ASP A N 1
ATOM 1930 C CA . ASP A 1 253 ? 22.502 10.186 -15.003 1.00 80.81 253 ASP A CA 1
ATOM 1931 C C . ASP A 1 253 ? 21.502 10.745 -13.987 1.00 80.81 253 ASP A C 1
ATOM 1933 O O . ASP A 1 253 ? 21.383 10.277 -12.854 1.00 80.81 253 ASP A O 1
ATOM 1937 N N . ALA A 1 254 ? 20.830 11.828 -14.374 1.00 91.19 254 ALA A N 1
ATOM 1938 C CA . ALA A 1 254 ? 19.841 12.470 -13.524 1.00 91.19 254 ALA A CA 1
ATOM 1939 C C . ALA A 1 254 ? 18.666 11.532 -13.230 1.00 91.19 254 ALA A C 1
ATOM 1941 O O . ALA A 1 254 ? 18.200 10.805 -14.108 1.00 91.19 254 ALA A O 1
ATOM 1942 N N . SER A 1 255 ? 18.162 11.601 -12.006 1.00 95.88 255 SER A N 1
ATOM 1943 C CA . SER A 1 255 ? 16.932 10.951 -11.581 1.00 95.88 255 SER A CA 1
ATOM 1944 C C . SER A 1 255 ? 15.788 11.948 -11.666 1.00 95.88 255 SER A C 1
ATOM 1946 O O . SER A 1 255 ? 15.965 13.142 -11.388 1.00 95.88 255 SER A O 1
ATOM 1948 N N . TYR A 1 256 ? 14.604 11.445 -11.993 1.00 97.62 256 TYR A N 1
ATOM 1949 C CA . TYR A 1 256 ? 13.404 12.254 -12.157 1.00 97.62 256 TYR A CA 1
ATOM 1950 C C . TYR A 1 256 ? 12.261 11.712 -11.305 1.00 97.62 256 TYR A C 1
ATOM 1952 O O . TYR A 1 256 ? 12.077 10.503 -11.205 1.00 97.62 256 TYR A O 1
ATOM 1960 N N . LEU A 1 257 ? 11.472 12.610 -10.728 1.00 97.44 257 LEU A N 1
ATOM 1961 C CA . LEU A 1 257 ? 10.141 12.314 -10.223 1.00 97.44 257 LEU A CA 1
ATOM 1962 C C . LEU A 1 257 ? 9.139 12.499 -11.365 1.00 97.44 257 LEU A C 1
ATOM 1964 O O . LEU A 1 257 ? 9.024 13.584 -11.938 1.00 97.44 257 LEU A O 1
ATOM 1968 N N . ASP A 1 258 ? 8.380 11.456 -11.664 1.00 98.00 258 ASP A N 1
ATOM 1969 C CA . ASP A 1 258 ? 7.214 11.521 -12.533 1.00 98.00 258 ASP A CA 1
ATOM 1970 C C . ASP A 1 258 ? 6.029 12.110 -11.756 1.00 98.00 258 ASP A C 1
ATOM 1972 O O . ASP A 1 258 ? 5.319 11.420 -11.016 1.00 98.00 258 ASP A O 1
ATOM 1976 N N . ALA A 1 259 ? 5.806 13.415 -11.918 1.00 96.69 259 ALA A N 1
ATOM 1977 C CA . ALA A 1 259 ? 4.764 14.132 -11.195 1.00 96.69 259 ALA A CA 1
ATOM 1978 C C . ALA A 1 259 ? 3.349 13.659 -11.571 1.00 96.69 259 ALA A C 1
ATOM 1980 O O . ALA A 1 259 ? 2.435 13.762 -10.750 1.00 96.69 259 ALA A O 1
ATOM 1981 N N . ALA A 1 260 ? 3.148 13.138 -12.788 1.00 97.00 260 ALA A N 1
ATOM 1982 C CA . ALA A 1 260 ? 1.855 12.601 -13.205 1.00 97.00 260 ALA A CA 1
ATOM 1983 C C . ALA A 1 260 ? 1.579 11.256 -12.523 1.00 97.00 260 ALA A C 1
ATOM 1985 O O . ALA A 1 260 ? 0.508 11.085 -11.938 1.00 97.00 260 ALA A O 1
ATOM 1986 N N . ALA A 1 261 ? 2.561 10.347 -12.517 1.00 97.94 261 ALA A N 1
ATOM 1987 C CA . ALA A 1 261 ? 2.464 9.078 -11.797 1.00 97.94 261 ALA A CA 1
ATOM 1988 C C . ALA A 1 261 ? 2.249 9.301 -10.293 1.00 97.94 261 ALA A C 1
ATOM 1990 O O . ALA A 1 261 ? 1.382 8.673 -9.691 1.00 97.94 261 ALA A O 1
ATOM 1991 N N . TYR A 1 262 ? 2.970 10.255 -9.695 1.00 96.94 262 TYR A N 1
ATOM 1992 C CA . TYR A 1 262 ? 2.824 10.581 -8.277 1.00 96.94 262 TYR A CA 1
ATOM 1993 C C . TYR A 1 262 ? 1.423 11.106 -7.926 1.00 96.94 262 TYR A C 1
ATOM 1995 O O . TYR A 1 262 ? 0.799 10.626 -6.979 1.00 96.94 262 TYR A O 1
ATOM 2003 N N . LYS A 1 263 ? 0.878 12.042 -8.718 1.00 96.44 263 LYS A N 1
ATOM 2004 C CA . LYS A 1 263 ? -0.499 12.539 -8.536 1.00 96.44 263 LYS A CA 1
ATOM 2005 C C . LYS A 1 263 ? -1.533 11.424 -8.696 1.00 96.44 263 LYS A C 1
ATOM 2007 O O . LYS A 1 263 ? -2.465 11.341 -7.899 1.00 96.44 263 LYS A O 1
ATOM 2012 N N . ALA A 1 264 ? -1.363 10.563 -9.700 1.00 97.56 264 ALA A N 1
ATOM 2013 C CA . ALA A 1 264 ? -2.244 9.421 -9.916 1.00 97.56 264 ALA A CA 1
ATOM 2014 C C . ALA A 1 264 ? -2.196 8.438 -8.739 1.00 97.56 264 ALA A C 1
ATOM 2016 O O . ALA A 1 264 ? -3.244 8.019 -8.257 1.00 97.56 264 ALA A O 1
ATOM 2017 N N . ARG A 1 265 ? -1.003 8.144 -8.210 1.00 96.62 265 ARG A N 1
ATOM 2018 C CA . ARG A 1 265 ? -0.832 7.316 -7.012 1.00 96.62 265 ARG A CA 1
ATOM 2019 C C . ARG A 1 265 ? -1.577 7.911 -5.821 1.00 96.62 265 ARG A C 1
ATOM 2021 O O . ARG A 1 265 ? -2.331 7.195 -5.174 1.00 96.62 265 ARG A O 1
ATOM 2028 N N . LEU A 1 266 ? -1.399 9.205 -5.532 1.00 95.56 266 LEU A N 1
ATOM 2029 C CA . LEU A 1 266 ? -2.105 9.867 -4.425 1.00 95.56 266 LEU A CA 1
ATOM 2030 C C . LEU A 1 266 ? -3.624 9.754 -4.571 1.00 95.56 266 LEU A C 1
ATOM 2032 O O . LEU A 1 266 ? -4.318 9.488 -3.592 1.00 95.56 266 LEU A O 1
ATOM 2036 N N . ARG A 1 267 ? -4.138 9.899 -5.797 1.00 96.50 267 ARG A N 1
ATOM 2037 C CA . ARG A 1 267 ? -5.566 9.750 -6.081 1.00 96.50 267 ARG A CA 1
ATOM 2038 C C . ARG A 1 267 ? -6.093 8.366 -5.690 1.00 96.50 267 ARG A C 1
ATOM 2040 O O . ARG A 1 267 ? -7.146 8.299 -5.068 1.00 96.50 267 ARG A O 1
ATOM 2047 N N . LEU A 1 268 ? -5.344 7.293 -5.965 1.00 97.50 268 LEU A N 1
ATOM 2048 C CA . LEU A 1 268 ? -5.744 5.924 -5.606 1.00 97.50 268 LEU A CA 1
ATOM 2049 C C . LEU A 1 268 ? -5.937 5.715 -4.092 1.00 97.50 268 LEU A C 1
ATOM 2051 O O . LEU A 1 268 ? -6.709 4.839 -3.710 1.00 97.50 268 LEU A O 1
ATOM 2055 N N . SER A 1 269 ? -5.279 6.508 -3.242 1.00 94.38 269 SER A N 1
ATOM 2056 C CA . SER A 1 269 ? -5.436 6.447 -1.779 1.00 94.38 269 SER A CA 1
ATOM 2057 C C . SER A 1 269 ? -6.443 7.469 -1.242 1.00 94.38 269 SER A C 1
ATOM 2059 O O . SER A 1 269 ? -7.201 7.169 -0.323 1.00 94.38 269 SER A O 1
ATOM 2061 N N . VAL A 1 270 ? -6.455 8.686 -1.795 1.00 95.44 270 VAL A N 1
ATOM 2062 C CA . VAL A 1 270 ? -7.261 9.806 -1.279 1.00 95.44 270 VAL A CA 1
ATOM 2063 C C . VAL A 1 270 ? -8.713 9.738 -1.751 1.00 95.44 270 VAL A C 1
ATOM 2065 O O . VAL A 1 270 ? -9.612 10.062 -0.984 1.00 95.44 270 VAL A O 1
ATOM 2068 N N . GLU A 1 271 ? -8.972 9.301 -2.983 1.00 96.88 271 GLU A N 1
ATOM 2069 C CA . GLU A 1 271 ? -10.336 9.246 -3.527 1.00 96.88 271 GLU A CA 1
ATOM 2070 C C . GLU A 1 271 ? -11.252 8.298 -2.727 1.00 96.88 271 GLU A C 1
ATOM 2072 O O . GLU A 1 271 ? -12.322 8.751 -2.321 1.00 96.88 271 GLU A O 1
ATOM 2077 N N . PRO A 1 272 ? -10.848 7.058 -2.370 1.00 97.38 272 PRO A N 1
ATOM 2078 C CA . PRO A 1 272 ? -11.653 6.208 -1.487 1.00 97.38 272 PRO A CA 1
ATOM 2079 C C . PRO A 1 272 ? -11.927 6.828 -0.113 1.00 97.38 272 PRO A C 1
ATOM 2081 O O . PRO A 1 272 ? -13.013 6.651 0.427 1.00 97.38 272 PRO A O 1
ATOM 2084 N N . PHE A 1 273 ? -10.962 7.565 0.447 1.00 96.81 273 PHE A N 1
ATOM 2085 C CA . PHE A 1 273 ? -11.124 8.264 1.723 1.00 96.81 273 PHE A CA 1
ATOM 2086 C C . PHE A 1 273 ? -12.188 9.365 1.646 1.00 96.81 273 PHE A C 1
ATOM 2088 O O . PHE A 1 273 ? -13.056 9.438 2.513 1.00 96.81 273 PHE A O 1
ATOM 2095 N N . LEU A 1 274 ? -12.149 10.196 0.601 1.00 97.19 274 LEU A N 1
ATOM 2096 C CA . LEU A 1 274 ? -13.135 11.262 0.406 1.00 97.19 274 LEU A CA 1
ATOM 2097 C C . LEU A 1 274 ? -14.537 10.697 0.148 1.00 97.19 274 LEU A C 1
ATOM 2099 O O . LEU A 1 274 ? -15.512 11.230 0.668 1.00 97.19 274 LEU A O 1
ATOM 2103 N N . LEU A 1 275 ? -14.638 9.605 -0.614 1.00 97.50 275 LEU A N 1
ATOM 2104 C CA . LEU A 1 275 ? -15.913 8.941 -0.889 1.00 97.50 275 LEU A CA 1
ATOM 2105 C C . LEU A 1 275 ? -16.510 8.273 0.360 1.00 97.50 275 LEU A C 1
ATOM 2107 O O . LEU A 1 275 ? -17.713 8.383 0.578 1.00 97.50 275 LEU A O 1
ATOM 2111 N N . ASP A 1 276 ? -15.694 7.617 1.195 1.00 97.50 276 ASP A N 1
ATOM 2112 C CA . ASP A 1 276 ? -16.151 7.056 2.479 1.00 97.50 276 ASP A CA 1
ATOM 2113 C C . ASP A 1 276 ? -16.631 8.162 3.431 1.00 97.50 276 ASP A C 1
ATOM 2115 O O . ASP A 1 276 ? -17.690 8.034 4.044 1.00 97.50 276 ASP A O 1
ATOM 2119 N N . ALA A 1 277 ? -15.904 9.280 3.499 1.00 97.25 277 ALA A N 1
ATOM 2120 C CA . ALA A 1 277 ? -16.308 10.439 4.285 1.00 97.25 277 ALA A CA 1
ATOM 2121 C C . ALA A 1 277 ? -17.653 11.027 3.834 1.00 97.25 277 ALA A C 1
ATOM 2123 O O . ALA A 1 277 ? -18.524 11.254 4.674 1.00 97.25 277 ALA A O 1
ATOM 2124 N N . GLU A 1 278 ? -17.828 11.251 2.529 1.00 97.75 278 GLU A N 1
ATOM 2125 C CA . GLU A 1 278 ? -19.073 11.765 1.947 1.00 97.75 278 GLU A CA 1
ATOM 2126 C C . GLU A 1 278 ? -20.251 10.828 2.243 1.00 97.75 278 GLU A C 1
ATOM 2128 O O . GLU A 1 278 ? -21.299 11.272 2.707 1.00 97.75 278 GLU A O 1
ATOM 2133 N N . ALA A 1 279 ? -20.069 9.518 2.045 1.00 97.25 279 ALA A N 1
ATOM 2134 C CA . ALA A 1 279 ? -21.115 8.530 2.294 1.00 97.25 279 ALA A CA 1
ATOM 2135 C C . ALA A 1 279 ? -21.572 8.530 3.763 1.00 97.25 279 ALA A C 1
ATOM 2137 O O . ALA A 1 279 ? -22.771 8.543 4.039 1.00 97.25 279 ALA A O 1
ATOM 2138 N N . ARG A 1 280 ? -20.627 8.578 4.712 1.00 95.75 280 ARG A N 1
ATOM 2139 C CA . ARG A 1 280 ? -20.933 8.626 6.153 1.00 95.75 280 ARG A CA 1
ATOM 2140 C C . ARG A 1 280 ? -21.586 9.940 6.569 1.00 95.75 280 ARG A C 1
ATOM 2142 O O . ARG A 1 280 ? -22.484 9.941 7.405 1.00 95.75 280 ARG A O 1
ATOM 2149 N N . ALA A 1 281 ? -21.135 11.054 6.002 1.00 96.75 281 ALA A N 1
ATOM 2150 C CA . ALA A 1 281 ? -21.714 12.372 6.232 1.00 96.75 281 ALA A CA 1
ATOM 2151 C C . ALA A 1 281 ? -23.169 12.438 5.747 1.00 96.75 281 ALA A C 1
ATOM 2153 O O . ALA A 1 281 ? -24.052 12.883 6.483 1.00 96.75 281 ALA A O 1
ATOM 2154 N N . ALA A 1 282 ? -23.433 11.903 4.552 1.00 97.62 282 ALA A N 1
ATOM 2155 C CA . ALA A 1 282 ? -24.777 11.776 4.008 1.00 97.62 282 ALA A CA 1
ATOM 2156 C C . ALA A 1 282 ? -25.672 10.882 4.884 1.00 97.62 282 ALA A C 1
ATOM 2158 O O . ALA A 1 282 ? -26.795 11.276 5.195 1.00 97.62 282 ALA A O 1
ATOM 2159 N N . GLU A 1 283 ? -25.174 9.725 5.337 1.00 95.88 283 GLU A N 1
ATOM 2160 C CA . GLU A 1 283 ? -25.899 8.828 6.252 1.00 95.88 283 GLU A CA 1
ATOM 2161 C C . GLU A 1 283 ? -26.228 9.506 7.595 1.00 95.88 283 GLU A C 1
ATOM 2163 O O . GLU A 1 283 ? -27.317 9.321 8.138 1.00 95.88 283 GLU A O 1
ATOM 2168 N N . ALA A 1 284 ? -25.321 10.342 8.106 1.00 93.75 284 ALA A N 1
ATOM 2169 C CA . ALA A 1 284 ? -25.516 11.101 9.339 1.00 93.75 284 ALA A CA 1
ATOM 2170 C C . ALA A 1 284 ? -26.360 12.380 9.165 1.00 93.75 284 ALA A C 1
ATOM 2172 O O . ALA A 1 284 ? -26.741 12.996 10.163 1.00 93.75 284 ALA A O 1
ATOM 2173 N N . GLY A 1 285 ? -26.631 12.816 7.929 1.00 96.94 285 GLY A N 1
ATOM 2174 C CA . GLY A 1 285 ? -27.296 14.091 7.647 1.00 96.94 285 GLY A CA 1
ATOM 2175 C C . GLY A 1 285 ? -26.491 15.317 8.104 1.00 96.94 285 GLY A C 1
ATOM 2176 O O . GLY A 1 285 ? -27.076 16.319 8.516 1.00 96.94 285 GLY A O 1
ATOM 2177 N N . GLN A 1 286 ? -25.157 15.237 8.084 1.00 95.62 286 GLN A N 1
ATOM 2178 C CA . GLN A 1 286 ? -24.242 16.270 8.590 1.00 95.62 286 GLN A CA 1
ATOM 2179 C C . GLN A 1 286 ? -23.052 16.464 7.641 1.00 95.62 286 GLN A C 1
ATOM 2181 O O . GLN A 1 286 ? -22.676 15.519 6.958 1.00 95.62 286 GLN A O 1
ATOM 2186 N N . PRO A 1 287 ? -22.415 17.648 7.588 1.00 95.44 287 PRO A N 1
ATOM 2187 C CA . PRO A 1 287 ? -21.183 17.820 6.819 1.00 95.44 287 PRO A CA 1
ATOM 2188 C C . PRO A 1 287 ? -20.014 17.029 7.430 1.00 95.44 287 PRO A C 1
ATOM 2190 O O . PRO A 1 287 ? -19.895 16.922 8.652 1.00 95.44 287 PRO A O 1
ATOM 2193 N N . ALA A 1 288 ? -19.103 16.537 6.585 1.00 95.81 288 ALA A N 1
ATOM 2194 C CA . ALA A 1 288 ? -17.847 15.939 7.034 1.00 95.81 288 ALA A CA 1
ATOM 2195 C C . ALA A 1 288 ? -16.804 17.016 7.373 1.00 95.81 288 ALA A C 1
ATOM 2197 O O . ALA A 1 288 ? -16.503 17.880 6.547 1.00 95.81 288 ALA A O 1
ATOM 2198 N N . TYR A 1 289 ? -16.174 16.914 8.544 1.00 95.50 289 TYR A N 1
ATOM 2199 C CA . TYR A 1 289 ? -14.905 17.588 8.821 1.00 95.50 289 TYR A CA 1
ATOM 2200 C C . TYR A 1 289 ? -13.754 16.596 8.644 1.00 95.50 289 TYR A C 1
ATOM 2202 O O . TYR A 1 289 ? -13.711 15.563 9.312 1.00 95.50 289 TYR A O 1
ATOM 2210 N N . LEU A 1 290 ? -12.815 16.912 7.749 1.00 95.06 290 LEU A N 1
ATOM 2211 C CA . LEU A 1 290 ? -11.682 16.047 7.426 1.00 95.06 290 LEU A CA 1
ATOM 2212 C C . LEU A 1 290 ? -10.377 16.665 7.912 1.00 95.06 290 LEU A C 1
ATOM 2214 O O . LEU A 1 290 ? -9.991 17.752 7.484 1.00 95.06 290 LEU A O 1
ATOM 2218 N N . HIS A 1 291 ? -9.670 15.933 8.770 1.00 92.38 291 HIS A N 1
ATOM 2219 C CA . HIS A 1 291 ? -8.323 16.279 9.203 1.00 92.38 291 HIS A CA 1
ATOM 2220 C C . HIS A 1 291 ? -7.313 15.335 8.548 1.00 92.38 291 HIS A C 1
ATOM 2222 O O . HIS A 1 291 ? -7.174 14.182 8.956 1.00 92.38 291 HIS A O 1
ATOM 2228 N N . LEU A 1 292 ? -6.615 15.826 7.522 1.00 89.31 292 LEU A N 1
ATOM 2229 C CA . LEU A 1 292 ? -5.577 15.077 6.817 1.00 89.31 292 LEU A CA 1
ATOM 2230 C C . LEU A 1 292 ? -4.196 15.628 7.179 1.00 89.31 292 LEU A C 1
ATOM 2232 O O . LEU A 1 292 ? -3.916 16.811 6.989 1.00 89.31 292 LEU A O 1
ATOM 2236 N N . VAL A 1 293 ? -3.325 14.752 7.671 1.00 86.56 293 VAL A N 1
ATOM 2237 C CA . VAL A 1 293 ? -1.901 15.045 7.887 1.00 86.56 293 VAL A CA 1
ATOM 2238 C C . VAL A 1 293 ? -1.074 14.587 6.682 1.00 86.56 293 VAL A C 1
ATOM 2240 O O . VAL A 1 293 ? -1.574 13.868 5.817 1.00 86.56 293 VAL A O 1
ATOM 2243 N N . GLY A 1 294 ? 0.195 15.001 6.608 1.00 83.06 294 GLY A N 1
ATOM 2244 C CA . GLY A 1 294 ? 1.099 14.572 5.537 1.00 83.06 294 GLY A CA 1
ATOM 2245 C C . GLY A 1 294 ? 1.172 13.044 5.420 1.00 83.06 294 GLY A C 1
ATOM 2246 O O . GLY A 1 294 ? 1.425 12.359 6.411 1.00 83.06 294 GLY A O 1
ATOM 2247 N N . LEU A 1 295 ? 0.930 12.524 4.213 1.00 82.81 295 LEU A N 1
ATOM 2248 C CA . LEU A 1 295 ? 1.022 11.101 3.889 1.00 82.81 295 LEU A CA 1
ATOM 2249 C C . LEU A 1 295 ? 2.380 10.803 3.241 1.00 82.81 295 LEU A C 1
ATOM 2251 O O . LEU A 1 295 ? 2.542 11.023 2.039 1.00 82.81 295 LEU A O 1
ATOM 2255 N N . GLY A 1 296 ? 3.305 10.233 4.015 1.00 75.44 296 GLY A N 1
ATOM 2256 C CA . GLY A 1 296 ? 4.658 9.865 3.564 1.00 75.44 296 GLY A CA 1
ATOM 2257 C C . GLY A 1 296 ? 5.652 10.953 3.907 1.00 75.44 296 GLY A C 1
ATOM 2258 O O . GLY A 1 296 ? 6.481 11.274 3.033 1.00 75.44 296 GLY A O 1
#

Sequence (296 aa):
MKTFAELCAASAALPYAFPTEANRIEHLAERASEVEQHAAGVAPLLHARSAALIEEVLELKRETGTPVERGVYAELDLRGWITRALRQRPLVFVGPGDGYTLRSGERSSGGFERIGQPEEREPLTLARLMSYDEVALSALLGVAVPTHFVNAGERHNVARRGPAGSCEPRGVYVGLVGARYERPEQMEWRTTIVTAQQNTAARGYGSEADPALPATRLTRAWARALGLPHLPSHAEAVAGEGGRFVRISRGRDASYLDAAAYKARLRLSVEPFLLDAEARAAEAGQPAYLHLVGLG

pLDDT: mean 95.02, std 4.04, range [68.88, 98.75]

Secondary structure (DSSP, 8-state):
---HHHHHHHHHT-SS--S-STT-GGGGGGGHHHHHHHHHT-EEE--HHHHHHHHHHHHHHHHHS-HHHHHHHTT--HHHHHHHHHHSS-SEEETTTTEEE-TTS-EEE--GGGTTSTT-BTTB-TTTS--HHHHHHHTT-EEEEEEE-SS---TTSTTPPPPTTSS-SEEEEEE------SSTTSTTHHHHEE-TTTS-GGGT-STTS-TTSHHHHHHHHHHHHTT-S-PPPHHHHHHTBTTTEEE-S-SSS--EEEHHHHHHHHHHHHHHHHHHHHHHHHHHTSPPP-------

Foldseek 3Di:
DDFLVRQLVVQVPQLDDDLDDLFRSVVCVVVRVVVVVLVVPKDKFFDPLLLQLVQLVLVLCCVPADPQSVVVSVPQHSVNLLVCLVFQAFPDFDALFRWTAHSNRDTDTDPLQCARPPPRDPPRHVVRHDHLVSVLSSLLMKMKTKGFQQAPPDPPCSSHGDPPPRDDRIDIDMDHAFADDSYDPTRVNLQFKAWQVQQDLCQLHAPNNDCPDSSVSSQCSLCVSLVHNGRHHNVVLVVQDPHQWDFDDDDPGTMTTRNSSNVSSVCSRVVSVVVVQVVVCVVVVHHGDDDDDDRD

Radius of gyration: 21.21 Å; chains: 1; bounding box: 52×42×56 Å